Protein 1ZPS (pdb70)

CATH classification: 3.10.20.810 (+1 more: 4.10.80.70)

Solvent-accessible surface area: 11646 Å² total; per-residue (Å²): 34,53,142,67,9,64,19,111,16,86,25,127,74,52,55,0,0,2,0,0,0,2,10,96,153,103,13,62,4,0,7,18,16,10,0,16,103,60,0,0,95,101,0,67,127,80,26,31,0,13,0,43,16,43,107,164,38,143,46,60,53,21,8,97,111,67,35,31,27,0,102,27,108,52,7,16,0,10,33,56,2,19,2,0,0,0,51,0,90,12,80,24,1,4,3,145,41,0,38,57,4,15,2,30,44,13,25,84,41,81,100,38,100,82,40,186,80,25,96,104,68,57,116,105,112,136,4,76,3,13,134,88,5,74,16,154,20,75,25,139,59,49,75,0,0,5,0,0,0,5,5,79,137,89,15,55,5,0,12,19,16,14,0,12,115,51,0,0,74,90,1,22,116,74,27,24,0,16,0,39,15,55,114,113,46,103,35,48,63,28,8,88,104,63,45,32,26,0,103,24,119,42,8,9,0,9,36,52,4,11,1,0,0,0,45,0,63,12,71,25,1,4,3,138,35,0,39,60,4,14,1,27,54,18,25,74,60,114,103,32,103,78,44,185,100,24,90,104,66,54,113,110

Foldseek 3Di:
DLVPAFFCPDAPHAGWAKEFEAALPPRHTADIAIAGSVQVVVCVVPQWHWGADSVVRGIGGQCPPVVFIWGFDDWAADPRRRYIYTHTHTDQARDPCQKNGPPQWDCDPHDTDGDPPIDRRDHD/DQLVCLVVAFQCDDQPHARWFKEWEAAQPPRHTADIAIAGSVQSSVCRVPQKHWGADSVVGGIGTQCNPPVFIWRFDDWAADPRRRYIYTHTHTRQASDPQQWNGPPQWDDDPPDIDGDPPIDRRDHD

Structure (mmCIF, N/CA/C/O backbone):
data_1ZPS
#
_entry.id   1ZPS
#
_cell.length_a   39.783
_cell.length_b   54.358
_cell.length_c   117.362
_cell.angle_alpha   90.00
_cell.angle_beta   90.00
_cell.angle_gamma   90.00
#
_symmetry.space_group_name_H-M   'P 21 21 21'
#
loop_
_entity.id
_entity.type
_entity.pdbx_description
1 polymer 'Phosphoribosyl-AMP cyclohydrolase'
2 non-polymer 'CADMIUM ION'
3 non-polymer 'ACETIC ACID'
4 water water
#
loop_
_atom_site.group_PDB
_atom_site.id
_atom_site.type_symbol
_atom_site.label_atom_id
_atom_site.label_alt_id
_atom_site.label_comp_id
_atom_site.label_asym_id
_atom_site.label_entity_id
_atom_site.label_seq_id
_atom_site.pdbx_PDB_ins_code
_atom_site.Cartn_x
_atom_site.Cartn_y
_atom_site.Cartn_z
_atom_site.occupancy
_atom_site.B_iso_or_equiv
_atom_site.auth_seq_id
_atom_site.auth_comp_id
_atom_site.auth_asym_id
_atom_site.auth_atom_id
_atom_site.pdbx_PDB_model_num
ATOM 1 N N . VAL A 1 8 ? 5.094 -0.484 -5.792 1.00 47.16 8 VAL A N 1
ATOM 2 C CA . VAL A 1 8 ? 4.678 0.547 -4.798 1.00 47.01 8 VAL A CA 1
ATOM 3 C C . VAL A 1 8 ? 5.606 0.539 -3.590 1.00 46.08 8 VAL A C 1
ATOM 4 O O . VAL A 1 8 ? 5.827 1.575 -2.962 1.00 46.81 8 VAL A O 1
ATOM 8 N N . ASN A 1 9 ? 6.142 -0.635 -3.268 1.00 45.28 9 ASN A N 1
ATOM 9 C CA . ASN A 1 9 ? 7.048 -0.787 -2.134 1.00 44.59 9 ASN A CA 1
ATOM 10 C C . ASN A 1 9 ? 8.184 0.228 -2.210 1.00 43.21 9 ASN A C 1
ATOM 11 O O . ASN A 1 9 ? 8.680 0.703 -1.190 1.00 42.27 9 ASN A O 1
ATOM 16 N N . ILE A 1 10 ? 8.581 0.555 -3.435 1.00 41.74 10 ILE A N 1
ATOM 17 C CA . ILE A 1 10 ? 9.653 1.510 -3.685 1.00 40.50 10 ILE A CA 1
ATOM 18 C C . ILE A 1 10 ? 9.289 2.904 -3.179 1.00 39.38 10 ILE A C 1
ATOM 19 O O . ILE A 1 10 ? 10.165 3.715 -2.879 1.00 39.04 10 ILE A O 1
ATOM 24 N N . LEU A 1 11 ? 7.991 3.171 -3.081 1.00 38.60 11 LEU A N 1
ATOM 25 C CA . LEU A 1 11 ? 7.500 4.470 -2.635 1.00 37.58 11 LEU A CA 1
ATOM 26 C C . LEU A 1 11 ? 7.380 4.597 -1.119 1.00 36.34 11 LEU A C 1
ATOM 27 O O . LEU A 1 11 ? 7.173 5.696 -0.601 1.00 35.53 11 LEU A O 1
ATOM 32 N N . LEU A 1 12 ? 7.503 3.479 -0.410 1.00 35.11 12 LEU A N 1
ATOM 33 C CA . LEU A 1 12 ? 7.405 3.494 1.045 1.00 33.91 12 LEU A CA 1
ATOM 34 C C . LEU A 1 12 ? 8.774 3.428 1.706 1.00 33.28 12 LEU A C 1
ATOM 35 O O . LEU A 1 12 ? 9.757 3.024 1.084 1.00 33.58 12 LEU A O 1
ATOM 40 N N . ASN A 1 13 ? 8.827 3.822 2.974 1.00 31.15 13 ASN A N 1
ATOM 41 C CA . ASN A 1 13 ? 10.075 3.832 3.726 1.00 31.94 13 ASN A CA 1
ATOM 42 C C . ASN A 1 13 ? 10.067 2.866 4.908 1.00 31.65 13 ASN A C 1
ATOM 43 O O . ASN A 1 13 ? 9.619 3.209 6.001 1.00 30.56 13 ASN A O 1
ATOM 48 N N . PHE A 1 14 ? 10.566 1.655 4.680 1.00 31.75 14 PHE A N 1
ATOM 49 C CA . PHE A 1 14 ? 10.637 0.643 5.726 1.00 31.90 14 PHE A CA 1
ATOM 50 C C . PHE A 1 14 ? 11.846 0.946 6.604 1.00 34.86 14 PHE A C 1
ATOM 51 O O . PHE A 1 14 ? 12.980 0.958 6.124 1.00 35.85 14 PHE A O 1
ATOM 59 N N . ARG A 1 15 ? 11.608 1.202 7.887 1.00 37.87 15 ARG A N 1
ATOM 60 C CA . ARG A 1 15 ? 12.702 1.515 8.798 1.00 41.70 15 ARG A CA 1
ATOM 61 C C . ARG A 1 15 ? 12.433 1.194 10.264 1.00 44.78 15 ARG A C 1
ATOM 62 O O . ARG A 1 15 ? 13.283 1.440 11.122 1.00 45.96 15 ARG A O 1
ATOM 70 N N . HIS A 1 16 ? 11.255 0.653 10.556 1.00 46.53 16 HIS A N 1
ATOM 71 C CA . HIS A 1 16 ? 10.925 0.278 11.926 1.00 48.12 16 HIS A CA 1
ATOM 72 C C . HIS A 1 16 ? 11.626 -1.050 12.184 1.00 49.24 16 HIS A C 1
ATOM 73 O O . HIS A 1 16 ? 11.003 -2.113 12.176 1.00 50.12 16 HIS A O 1
ATOM 80 N N . ASN A 1 17 ? 12.934 -0.971 12.409 1.00 50.31 17 ASN A N 1
ATOM 81 C CA . ASN A 1 17 ? 13.765 -2.146 12.637 1.00 50.62 17 ASN A CA 1
ATOM 82 C C . ASN A 1 17 ? 13.553 -2.835 13.979 1.00 50.63 17 ASN A C 1
ATOM 83 O O . ASN A 1 17 ? 13.761 -2.244 15.040 1.00 50.54 17 ASN A O 1
ATOM 88 N N . ILE A 1 18 ? 13.141 -4.097 13.913 1.00 50.32 18 ILE A N 1
ATOM 89 C CA . ILE A 1 18 ? 12.907 -4.914 15.098 1.00 50.46 18 ILE A CA 1
ATOM 90 C C . ILE A 1 18 ? 13.311 -6.351 14.779 1.00 50.80 18 ILE A C 1
ATOM 91 O O . ILE A 1 18 ? 12.682 -7.010 13.949 1.00 50.49 18 ILE A O 1
ATOM 96 N N . ASN A 1 19 ? 14.365 -6.826 15.439 1.00 50.74 19 ASN A N 1
ATOM 97 C CA . ASN A 1 19 ? 14.877 -8.179 15.228 1.00 50.25 19 ASN A CA 1
ATOM 98 C C . ASN A 1 19 ? 15.531 -8.296 13.855 1.00 49.91 19 ASN A C 1
ATOM 99 O O . ASN A 1 19 ? 15.626 -9.387 13.292 1.00 49.81 19 ASN A O 1
ATOM 104 N N . GLY A 1 20 ? 15.981 -7.163 13.323 1.00 48.83 20 GLY A N 1
ATOM 105 C CA . GLY A 1 20 ? 16.620 -7.157 12.020 1.00 47.83 20 GLY A CA 1
ATOM 106 C C . GLY A 1 20 ? 15.634 -7.377 10.890 1.00 47.17 20 GLY A C 1
ATOM 107 O O . GLY A 1 20 ? 15.727 -8.365 10.161 1.00 48.42 20 GLY A O 1
ATOM 108 N N . GLU A 1 21 ? 14.689 -6.456 10.738 1.00 45.71 21 GLU A N 1
ATOM 109 C CA . GLU A 1 21 ? 13.684 -6.564 9.687 1.00 43.67 21 GLU A CA 1
ATOM 110 C C . GLU A 1 21 ? 13.028 -5.210 9.417 1.00 41.01 21 GLU A C 1
ATOM 111 O O . GLU A 1 21 ? 12.277 -4.704 10.249 1.00 42.46 21 GLU A O 1
ATOM 117 N N . ASP A 1 22 ? 13.318 -4.631 8.254 1.00 37.17 22 ASP A N 1
ATOM 118 C CA . ASP A 1 22 ? 12.759 -3.337 7.868 1.00 32.94 22 ASP A CA 1
ATOM 119 C C . ASP A 1 22 ? 11.234 -3.414 7.863 1.00 29.21 22 ASP A C 1
ATOM 120 O O . ASP A 1 22 ? 10.651 -4.279 7.210 1.00 27.00 22 ASP A O 1
ATOM 125 N N . LEU A 1 23 ? 10.587 -2.494 8.572 1.00 26.44 23 LEU A N 1
ATOM 126 C CA . LEU A 1 23 ? 9.132 -2.520 8.666 1.00 23.33 23 LEU A CA 1
ATOM 127 C C . LEU A 1 23 ? 8.430 -1.167 8.662 1.00 23.03 23 LEU A C 1
ATOM 128 O O . LEU A 1 23 ? 9.044 -0.115 8.863 1.00 22.11 23 LEU A O 1
ATOM 133 N N . ILE A 1 24 ? 7.123 -1.223 8.428 1.00 18.81 24 ILE A N 1
ATOM 134 C CA . ILE A 1 24 ? 6.264 -0.046 8.460 1.00 18.37 24 ILE A CA 1
ATOM 135 C C . ILE A 1 24 ? 5.128 -0.423 9.402 1.00 17.96 24 ILE A C 1
ATOM 136 O O . ILE A 1 24 ? 4.852 -1.609 9.607 1.00 17.45 24 ILE A O 1
ATOM 141 N N . ILE A 1 25 ? 4.480 0.577 9.988 1.00 17.63 25 ILE A N 1
ATOM 142 C CA . ILE A 1 25 ? 3.370 0.319 10.894 1.00 16.34 25 ILE A CA 1
ATOM 143 C C . ILE A 1 25 ? 2.065 0.383 10.112 1.00 15.48 25 ILE A C 1
ATOM 144 O O . ILE A 1 25 ? 1.840 1.311 9.335 1.00 18.16 25 ILE A O 1
ATOM 149 N N . ALA A 1 26 ? 1.216 -0.619 10.306 1.00 16.54 26 ALA A N 1
ATOM 150 C CA . ALA A 1 26 ? -0.064 -0.675 9.619 1.00 16.41 26 ALA A CA 1
ATOM 151 C C . ALA A 1 26 ? -1.224 -0.580 10.602 1.00 17.83 26 ALA A C 1
ATOM 152 O O . ALA A 1 26 ? -1.264 -1.293 11.607 1.00 19.10 26 ALA A O 1
ATOM 154 N N . VAL A 1 27 ? -2.159 0.319 10.313 1.00 16.53 27 VAL A N 1
ATOM 155 C CA . VAL A 1 27 ? -3.330 0.505 11.154 1.00 16.47 27 VAL A CA 1
ATOM 156 C C . VAL A 1 27 ? -4.540 0.014 10.369 1.00 17.20 27 VAL A C 1
ATOM 157 O O . VAL A 1 27 ? -4.883 0.580 9.328 1.00 17.33 27 VAL A O 1
ATOM 161 N N . ALA A 1 28 ? -5.166 -1.052 10.854 1.00 15.55 28 ALA A N 1
ATOM 162 C CA . ALA A 1 28 ? -6.348 -1.596 10.197 1.00 15.71 28 ALA A CA 1
ATOM 163 C C . ALA A 1 28 ? -7.560 -0.850 10.730 1.00 16.17 28 ALA A C 1
ATOM 164 O O . ALA A 1 28 ? -7.848 -0.887 11.927 1.00 15.17 28 ALA A O 1
ATOM 166 N N . GLN A 1 29 ? -8.267 -0.168 9.835 1.00 16.05 29 GLN A N 1
ATOM 167 C CA . GLN A 1 29 ? -9.441 0.606 10.216 1.00 18.25 29 GLN A CA 1
ATOM 168 C C . GLN A 1 29 ? -10.667 0.173 9.419 1.00 18.94 29 GLN A C 1
ATOM 169 O O . GLN A 1 29 ? -10.595 0.004 8.201 1.00 19.64 29 GLN A O 1
ATOM 175 N N . ASP A 1 30 ? -11.785 -0.011 10.117 1.00 19.33 30 ASP A N 1
ATOM 176 C CA . ASP A 1 30 ? -13.040 -0.415 9.485 1.00 21.77 30 ASP A CA 1
ATOM 177 C C . ASP A 1 30 ? -13.423 0.623 8.429 1.00 21.64 30 ASP A C 1
ATOM 178 O O . ASP A 1 30 ? -13.633 1.793 8.745 1.00 21.91 30 ASP A O 1
ATOM 183 N N . HIS A 1 31 ? -13.513 0.186 7.177 1.00 23.20 31 HIS A N 1
ATOM 184 C CA . HIS A 1 31 ? -13.848 1.075 6.069 1.00 25.07 31 HIS A CA 1
ATOM 185 C C . HIS A 1 31 ? -15.198 1.776 6.205 1.00 25.45 31 HIS A C 1
ATOM 186 O O . HIS A 1 31 ? -15.413 2.831 5.610 1.00 24.67 31 HIS A O 1
ATOM 193 N N . GLU A 1 32 ? -16.100 1.209 6.998 1.00 26.35 32 GLU A N 1
ATOM 194 C CA . GLU A 1 32 ? -17.424 1.799 7.156 1.00 28.98 32 GLU A CA 1
ATOM 195 C C . GLU A 1 32 ? -17.634 2.616 8.430 1.00 28.25 32 GLU A C 1
ATOM 196 O O . GLU A 1 32 ? -18.153 3.731 8.375 1.00 27.88 32 GLU A O 1
ATOM 202 N N . THR A 1 33 ? -17.227 2.069 9.571 1.00 26.27 33 THR A N 1
ATOM 203 C CA . THR A 1 33 ? -17.410 2.750 10.848 1.00 25.24 33 THR A CA 1
ATOM 204 C C . THR A 1 33 ? -16.230 3.618 11.272 1.00 24.84 33 THR A C 1
ATOM 205 O O . THR A 1 33 ? -16.377 4.494 12.122 1.00 25.08 33 THR A O 1
ATOM 209 N N . GLY A 1 34 ? -15.062 3.370 10.688 1.00 22.32 34 GLY A N 1
ATOM 210 C CA . GLY A 1 34 ? -13.886 4.148 11.034 1.00 22.15 34 GLY A CA 1
ATOM 211 C C . GLY A 1 34 ? -13.188 3.677 12.299 1.00 21.69 34 GLY A C 1
ATOM 212 O O . GLY A 1 34 ? -12.176 4.250 12.709 1.00 20.83 34 GLY A O 1
ATOM 213 N N . GLU A 1 35 ? -13.718 2.637 12.930 1.00 20.95 35 GLU A N 1
ATOM 214 C CA . GLU A 1 35 ? -13.098 2.132 14.147 1.00 19.96 35 GLU A CA 1
ATOM 215 C C . GLU A 1 35 ? -11.753 1.474 13.859 1.00 18.52 35 GLU A C 1
ATOM 216 O O . GLU A 1 35 ? -11.609 0.710 12.903 1.00 18.64 35 GLU A O 1
ATOM 222 N N . VAL A 1 36 ? -10.759 1.793 14.680 1.00 16.63 36 VAL A N 1
ATOM 223 C CA . VAL A 1 36 ? -9.440 1.198 14.530 1.00 13.50 36 VAL A CA 1
ATOM 224 C C . VAL A 1 36 ? -9.565 -0.217 15.088 1.00 13.78 36 VAL A C 1
ATOM 225 O O . VAL A 1 36 ? -9.917 -0.407 16.252 1.00 14.57 36 VAL A O 1
ATOM 229 N N . LEU A 1 37 ? -9.289 -1.206 14.246 1.00 13.60 37 LEU A N 1
ATOM 230 C CA . LEU A 1 37 ? -9.413 -2.606 14.635 1.00 15.20 37 LEU A CA 1
ATOM 231 C C . LEU A 1 37 ? -8.167 -3.217 15.256 1.00 16.56 37 LEU A C 1
ATOM 232 O O . LEU A 1 37 ? -8.269 -4.065 16.139 1.00 17.46 37 LEU A O 1
ATOM 237 N N . MET A 1 38 ? -6.998 -2.791 14.790 1.00 16.25 38 MET A N 1
ATOM 238 C CA . MET A 1 38 ? -5.733 -3.315 15.296 1.00 16.46 38 MET A CA 1
ATOM 239 C C . MET A 1 38 ? -4.562 -2.591 14.650 1.00 15.87 38 MET A C 1
ATOM 240 O O . MET A 1 38 ? -4.727 -1.865 13.670 1.00 17.03 38 MET A O 1
ATOM 245 N N . VAL A 1 39 ? -3.378 -2.797 15.216 1.00 14.88 39 VAL A N 1
ATOM 246 C CA . VAL A 1 39 ? -2.156 -2.225 14.673 1.00 16.09 39 VAL A CA 1
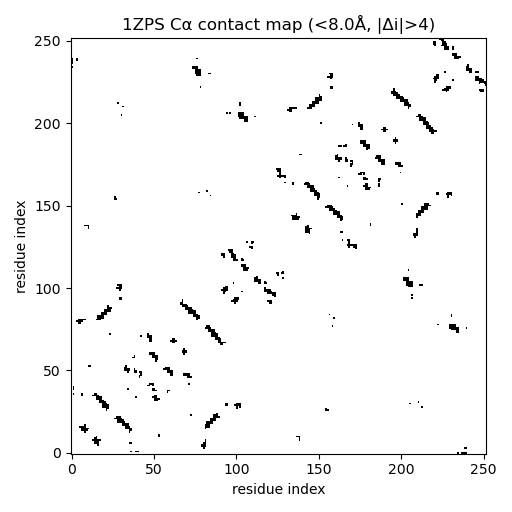ATOM 247 C C . VAL A 1 39 ? -1.143 -3.361 14.615 1.00 16.24 39 VAL A C 1
ATOM 248 O O . VAL A 1 39 ? -1.114 -4.222 15.494 1.00 14.97 39 VAL A O 1
ATOM 252 N N . ALA A 1 40 ? -0.334 -3.378 13.564 1.00 15.99 40 ALA A N 1
ATOM 253 C CA . ALA A 1 40 ? 0.677 -4.414 13.394 1.00 17.48 40 ALA A CA 1
ATOM 254 C C . ALA A 1 40 ? 1.703 -3.946 12.377 1.00 17.52 40 ALA A C 1
ATOM 255 O O . ALA A 1 40 ? 1.466 -2.991 11.640 1.00 19.05 40 ALA A O 1
ATOM 257 N N . TYR A 1 41 ? 2.846 -4.621 12.343 1.00 18.83 41 TYR A N 1
ATOM 258 C CA . TYR A 1 41 ? 3.910 -4.271 11.409 1.00 19.32 41 TYR A CA 1
ATOM 259 C C . TYR A 1 41 ? 3.774 -5.018 10.089 1.00 18.82 41 TYR A C 1
ATOM 260 O O . TYR A 1 41 ? 3.098 -6.039 10.003 1.00 18.72 41 TYR A O 1
ATOM 269 N N . MET A 1 42 ? 4.437 -4.492 9.065 1.00 20.32 42 MET A N 1
ATOM 270 C CA . MET A 1 42 ? 4.454 -5.109 7.745 1.00 20.91 42 MET A CA 1
ATOM 271 C C . MET A 1 42 ? 5.867 -4.981 7.206 1.00 22.28 42 MET A C 1
ATOM 272 O O . MET A 1 42 ? 6.489 -3.924 7.329 1.00 21.01 42 MET A O 1
ATOM 277 N N . ASN A 1 43 ? 6.385 -6.055 6.625 1.00 22.28 43 ASN A N 1
ATOM 278 C CA . ASN A 1 43 ? 7.707 -5.997 6.028 1.00 24.27 43 ASN A CA 1
ATOM 279 C C . ASN A 1 43 ? 7.397 -5.838 4.544 1.00 23.96 43 ASN A C 1
ATOM 280 O O . ASN A 1 43 ? 6.227 -5.817 4.162 1.00 22.66 43 ASN A O 1
ATOM 285 N N . ARG A 1 44 ? 8.420 -5.714 3.707 1.00 25.85 44 ARG A N 1
ATOM 286 C CA . ARG A 1 44 ? 8.190 -5.541 2.276 1.00 26.94 44 ARG A CA 1
ATOM 287 C C . ARG A 1 44 ? 7.252 -6.590 1.683 1.00 26.95 44 ARG A C 1
ATOM 288 O O . ARG A 1 44 ? 6.328 -6.257 0.938 1.00 25.20 44 ARG A O 1
ATOM 296 N N . GLU A 1 45 ? 7.488 -7.853 2.021 1.00 27.38 45 GLU A N 1
ATOM 297 C CA . GLU A 1 45 ? 6.671 -8.950 1.512 1.00 28.03 45 GLU A CA 1
ATOM 298 C C . GLU A 1 45 ? 5.220 -8.857 1.977 1.00 27.24 45 GLU A C 1
ATOM 299 O O . GLU A 1 45 ? 4.293 -9.033 1.186 1.00 25.75 45 GLU A O 1
ATOM 305 N N . ALA A 1 46 ? 5.031 -8.578 3.264 1.00 26.13 46 ALA A N 1
ATOM 306 C CA . ALA A 1 46 ? 3.694 -8.465 3.841 1.00 25.37 46 ALA A CA 1
ATOM 307 C C . ALA A 1 46 ? 2.829 -7.464 3.081 1.00 24.63 46 ALA A C 1
ATOM 308 O O . ALA A 1 46 ? 1.662 -7.731 2.790 1.00 25.03 46 ALA A O 1
ATOM 310 N N . LEU A 1 47 ? 3.398 -6.306 2.769 1.00 25.84 47 LEU A N 1
ATOM 311 C CA . LEU A 1 47 ? 2.668 -5.279 2.038 1.00 26.62 47 LEU A CA 1
ATOM 312 C C . LEU A 1 47 ? 2.490 -5.718 0.591 1.00 27.65 47 LEU A C 1
ATOM 313 O O . LEU A 1 47 ? 1.417 -5.564 0.008 1.00 26.95 47 LEU A O 1
ATOM 318 N N . ARG A 1 48 ? 3.556 -6.264 0.019 1.00 28.96 48 ARG A N 1
ATOM 319 C CA . ARG A 1 48 ? 3.531 -6.726 -1.359 1.00 30.03 48 ARG A CA 1
ATOM 320 C C . ARG A 1 48 ? 2.370 -7.700 -1.540 1.00 29.33 48 ARG A C 1
ATOM 321 O O . ARG A 1 48 ? 1.570 -7.561 -2.465 1.00 29.78 48 ARG A O 1
ATOM 329 N N . ARG A 1 49 ? 2.266 -8.671 -0.638 1.00 28.28 49 ARG A N 1
ATOM 330 C CA . ARG A 1 49 ? 1.201 -9.663 -0.711 1.00 28.52 49 ARG A CA 1
ATOM 331 C C . ARG A 1 49 ? -0.174 -9.071 -0.426 1.00 28.54 49 ARG A C 1
ATOM 332 O O . ARG A 1 49 ? -1.179 -9.532 -0.966 1.00 28.33 49 ARG A O 1
ATOM 340 N N . THR A 1 50 ? -0.221 -8.054 0.427 1.00 27.43 50 THR A N 1
ATOM 341 C CA . THR A 1 50 ? -1.490 -7.416 0.761 1.00 26.92 50 THR A CA 1
ATOM 342 C C . THR A 1 50 ? -2.096 -6.762 -0.475 1.00 26.95 50 THR A C 1
ATOM 343 O O . THR A 1 50 ? -3.292 -6.897 -0.739 1.00 27.26 50 THR A O 1
ATOM 347 N N . LEU A 1 51 ? -1.261 -6.055 -1.229 1.00 27.85 51 LEU A N 1
ATOM 348 C CA . LEU A 1 51 ? -1.710 -5.371 -2.436 1.00 29.09 51 LEU A CA 1
ATOM 349 C C . LEU A 1 51 ? -2.058 -6.351 -3.557 1.00 30.28 51 LEU A C 1
ATOM 350 O O . LEU A 1 51 ? -2.949 -6.088 -4.367 1.00 29.66 51 LEU A O 1
ATOM 355 N N . GLU A 1 52 ? -1.355 -7.478 -3.596 1.00 30.44 52 GLU A N 1
ATOM 356 C CA . GLU A 1 52 ? -1.577 -8.497 -4.620 1.00 31.28 52 GLU A CA 1
ATOM 357 C C . GLU A 1 52 ? -2.857 -9.299 -4.401 1.00 31.20 52 GLU A C 1
ATOM 358 O O . GLU A 1 52 ? -3.607 -9.555 -5.344 1.00 32.59 52 GLU A O 1
ATOM 364 N N . THR A 1 53 ? -3.103 -9.695 -3.156 1.00 30.66 53 THR A N 1
ATOM 365 C CA . THR A 1 53 ? -4.275 -10.495 -2.818 1.00 30.55 53 THR A CA 1
ATOM 366 C C . THR A 1 53 ? -5.496 -9.690 -2.393 1.00 30.12 53 THR A C 1
ATOM 367 O O . THR A 1 53 ? -6.629 -10.151 -2.533 1.00 31.22 53 THR A O 1
ATOM 371 N N . GLY A 1 54 ? -5.270 -8.491 -1.869 1.00 28.39 54 GLY A N 1
ATOM 372 C CA . GLY A 1 54 ? -6.383 -7.677 -1.423 1.00 27.16 54 GLY A CA 1
ATOM 373 C C . GLY A 1 54 ? -6.794 -8.075 -0.018 1.00 25.67 54 GLY A C 1
ATOM 374 O O . GLY A 1 54 ? -7.843 -7.661 0.475 1.00 27.03 54 GLY A O 1
ATOM 375 N N . THR A 1 55 ? -5.968 -8.900 0.620 1.00 25.43 55 THR A N 1
ATOM 376 C CA . THR A 1 55 ? -6.223 -9.348 1.985 1.00 24.86 55 THR A CA 1
ATOM 377 C C . THR A 1 55 ? -5.033 -8.935 2.841 1.00 24.09 55 THR A C 1
ATOM 378 O O . THR A 1 55 ? -3.883 -9.065 2.424 1.00 23.64 55 THR A O 1
ATOM 382 N N . ALA A 1 56 ? -5.318 -8.444 4.042 1.00 22.82 56 ALA A N 1
ATOM 383 C CA . ALA A 1 56 ? -4.277 -7.983 4.950 1.00 23.60 56 ALA A CA 1
ATOM 384 C C . ALA A 1 56 ? -3.258 -9.033 5.378 1.00 22.39 56 ALA A C 1
ATOM 385 O O . ALA A 1 56 ? -3.606 -10.049 5.981 1.00 22.38 56 ALA A O 1
ATOM 387 N N . HIS A 1 57 ? -1.996 -8.766 5.056 1.00 23.84 57 HIS A N 1
ATOM 388 C CA . HIS A 1 57 ? -0.884 -9.630 5.431 1.00 23.07 57 HIS A CA 1
ATOM 389 C C . HIS A 1 57 ? 0.008 -8.798 6.343 1.00 22.49 57 HIS A C 1
ATOM 390 O O . HIS A 1 57 ? 0.285 -7.633 6.052 1.00 22.55 57 HIS A O 1
ATOM 397 N N . TYR A 1 58 ? 0.452 -9.387 7.446 1.00 21.96 58 TYR A N 1
ATOM 398 C CA . TYR A 1 58 ? 1.311 -8.676 8.381 1.00 21.25 58 TYR A CA 1
ATOM 399 C C . TYR A 1 58 ? 2.574 -9.469 8.647 1.00 23.66 58 TYR A C 1
ATOM 400 O O . TYR A 1 58 ? 2.727 -10.597 8.176 1.00 23.74 58 TYR A O 1
ATOM 409 N N . TRP A 1 59 ? 3.484 -8.863 9.398 1.00 23.63 59 TRP A N 1
ATOM 410 C CA . TRP A 1 59 ? 4.728 -9.512 9.763 1.00 26.60 59 TRP A CA 1
ATOM 411 C C . TRP A 1 59 ? 4.788 -9.613 11.277 1.00 27.19 59 TRP A C 1
ATOM 412 O O . TRP A 1 59 ? 4.775 -8.601 11.978 1.00 27.53 59 TRP A O 1
ATOM 423 N N . SER A 1 60 ? 4.838 -10.839 11.782 1.00 29.00 60 SER A N 1
ATOM 424 C CA . SER A 1 60 ? 4.905 -11.056 13.218 1.00 30.79 60 SER A CA 1
ATOM 425 C C . SER A 1 60 ? 6.343 -10.908 13.693 1.00 33.12 60 SER A C 1
ATOM 426 O O . SER A 1 60 ? 7.213 -11.689 13.310 1.00 33.14 60 SER A O 1
ATOM 429 N N . THR A 1 61 ? 6.594 -9.902 14.525 1.00 34.30 61 THR A N 1
ATOM 430 C CA . THR A 1 61 ? 7.936 -9.676 15.045 1.00 36.54 61 THR A CA 1
ATOM 431 C C . THR A 1 61 ? 8.320 -10.808 15.993 1.00 38.29 61 THR A C 1
ATOM 432 O O . THR A 1 61 ? 9.492 -11.168 16.104 1.00 39.68 61 THR A O 1
ATOM 436 N N . SER A 1 62 ? 7.322 -11.367 16.670 1.00 39.09 62 SER A N 1
ATOM 437 C CA . SER A 1 62 ? 7.549 -12.456 17.614 1.00 41.25 62 SER A CA 1
ATOM 438 C C . SER A 1 62 ? 7.754 -13.792 16.905 1.00 41.76 62 SER A C 1
ATOM 439 O O . SER A 1 62 ? 8.667 -14.546 17.239 1.00 42.72 62 SER A O 1
ATOM 442 N N . ARG A 1 63 ? 6.898 -14.083 15.929 1.00 42.35 63 ARG A N 1
ATOM 443 C CA . ARG A 1 63 ? 6.993 -15.328 15.174 1.00 42.36 63 ARG A CA 1
ATOM 444 C C . ARG A 1 63 ? 8.117 -15.247 14.149 1.00 42.06 63 ARG A C 1
ATOM 445 O O . ARG A 1 63 ? 8.667 -16.267 13.732 1.00 42.00 63 ARG A O 1
ATOM 453 N N . GLY A 1 64 ? 8.452 -14.025 13.746 1.00 40.67 64 GLY A N 1
ATOM 454 C CA . GLY A 1 64 ? 9.501 -13.834 12.764 1.00 39.76 64 GLY A CA 1
ATOM 455 C C . GLY A 1 64 ? 9.101 -14.415 11.422 1.00 38.92 64 GLY A C 1
ATOM 456 O O . GLY A 1 64 ? 9.934 -14.959 10.700 1.00 39.94 64 GLY A O 1
ATOM 457 N N . LYS A 1 65 ? 7.819 -14.302 11.087 1.00 38.42 65 LYS A N 1
ATOM 458 C CA . LYS A 1 65 ? 7.308 -14.824 9.824 1.00 37.72 65 LYS A CA 1
ATOM 459 C C . LYS A 1 65 ? 6.094 -14.043 9.333 1.00 36.51 65 LYS A C 1
ATOM 460 O O . LYS A 1 65 ? 5.451 -13.322 10.097 1.00 35.17 65 LYS A O 1
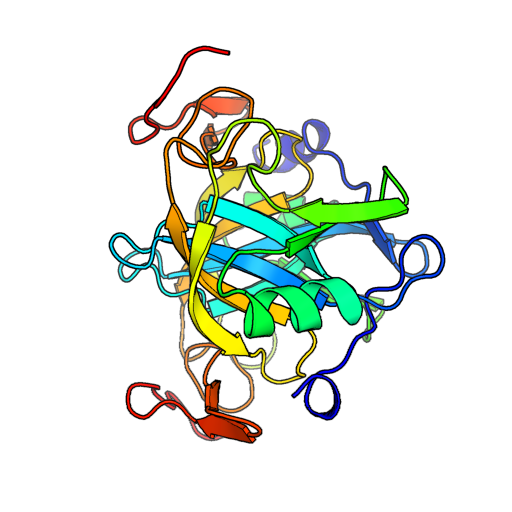ATOM 466 N N . LEU A 1 66 ? 5.791 -14.198 8.048 1.00 34.93 66 LEU A N 1
ATOM 467 C CA . LEU A 1 66 ? 4.652 -13.530 7.434 1.00 33.95 66 LEU A CA 1
ATOM 468 C C . LEU A 1 66 ? 3.378 -14.038 8.099 1.00 33.27 66 LEU A C 1
ATOM 469 O O . LEU A 1 66 ? 3.341 -15.160 8.609 1.00 33.04 66 LEU A O 1
ATOM 474 N N . TRP A 1 67 ? 2.328 -13.224 8.079 1.00 31.49 67 TRP A N 1
ATOM 475 C CA . TRP A 1 67 ? 1.079 -13.609 8.722 1.00 30.31 67 TRP A CA 1
ATOM 476 C C . TRP A 1 67 ? -0.175 -13.069 8.037 1.00 29.36 67 TRP A C 1
ATOM 477 O O . TRP A 1 67 ? -0.389 -11.859 7.969 1.00 28.15 67 TRP A O 1
ATOM 488 N N . LEU A 1 68 ? -0.996 -13.980 7.525 1.00 28.96 68 LEU A N 1
ATOM 489 C CA . LEU A 1 68 ? -2.245 -13.611 6.866 1.00 30.71 68 LEU A CA 1
ATOM 490 C C . LEU A 1 68 ? -3.341 -13.543 7.924 1.00 30.96 68 LEU A C 1
ATOM 491 O O . LEU A 1 68 ? -3.756 -14.568 8.461 1.00 30.80 68 LEU A O 1
ATOM 496 N N . LYS A 1 69 ? -3.805 -12.335 8.226 1.00 30.66 69 LYS A N 1
ATOM 497 C CA . LYS A 1 69 ? -4.842 -12.161 9.233 1.00 30.70 69 LYS A CA 1
ATOM 498 C C . LYS A 1 69 ? -6.060 -13.024 8.923 1.00 31.13 69 LYS A C 1
ATOM 499 O O . LYS A 1 69 ? -6.700 -12.857 7.885 1.00 31.14 69 LYS A O 1
ATOM 505 N N . GLY A 1 70 ? -6.373 -13.947 9.827 1.00 31.72 70 GLY A N 1
ATOM 506 C CA . GLY A 1 70 ? -7.517 -14.821 9.633 1.00 34.00 70 GLY A CA 1
ATOM 507 C C . GLY A 1 70 ? -7.192 -16.092 8.870 1.00 34.80 70 GLY A C 1
ATOM 508 O O . GLY A 1 70 ? -8.089 -16.851 8.505 1.00 35.49 70 GLY A O 1
ATOM 509 N N . GLU A 1 71 ? -5.909 -16.331 8.628 1.00 35.43 71 GLU A N 1
ATOM 510 C CA . GLU A 1 71 ? -5.482 -17.521 7.901 1.00 37.98 71 GLU A CA 1
ATOM 511 C C . GLU A 1 71 ? -5.935 -18.789 8.619 1.00 38.25 71 GLU A C 1
ATOM 512 O O . GLU A 1 71 ? -6.024 -19.857 8.013 1.00 38.52 71 GLU A O 1
ATOM 518 N N . SER A 1 72 ? -6.224 -18.665 9.911 1.00 37.55 72 SER A N 1
ATOM 519 C CA . SER A 1 72 ? -6.647 -19.811 10.707 1.00 38.11 72 SER A CA 1
ATOM 520 C C . SER A 1 72 ? -8.087 -19.711 11.206 1.00 37.34 72 SER A C 1
ATOM 521 O O . SER A 1 72 ? -8.796 -20.714 11.272 1.00 37.67 72 SER A O 1
ATOM 524 N N . SER A 1 73 ? -8.517 -18.503 11.557 1.00 36.17 73 SER A N 1
ATOM 525 C CA . SER A 1 73 ? -9.871 -18.297 12.060 1.00 34.71 73 SER A CA 1
ATOM 526 C C . SER A 1 73 ? -10.864 -17.969 10.951 1.00 34.16 73 SER A C 1
ATOM 527 O O . SER A 1 73 ? -12.076 -18.058 11.150 1.00 35.34 73 SER A O 1
ATOM 530 N N . GLY A 1 74 ? -10.350 -17.588 9.788 1.00 34.19 74 GLY A N 1
ATOM 531 C CA . GLY A 1 74 ? -11.221 -17.241 8.678 1.00 33.46 74 GLY A CA 1
ATOM 532 C C . GLY A 1 74 ? -11.668 -15.794 8.775 1.00 33.15 74 GLY A C 1
ATOM 533 O O . GLY A 1 74 ? -12.466 -15.317 7.969 1.00 32.81 74 GLY A O 1
ATOM 534 N N . HIS A 1 75 ? -11.149 -15.091 9.776 1.00 31.81 75 HIS A N 1
ATOM 535 C CA . HIS A 1 75 ? -11.488 -13.690 9.987 1.00 29.69 75 HIS A CA 1
ATOM 536 C C . HIS A 1 75 ? -10.520 -12.807 9.209 1.00 29.25 75 HIS A C 1
ATOM 537 O O . HIS A 1 75 ? -9.750 -12.042 9.791 1.00 28.23 75 HIS A O 1
ATOM 544 N N . VAL A 1 76 ? -10.568 -12.924 7.886 1.00 27.85 76 VAL A N 1
ATOM 545 C CA . VAL A 1 76 ? -9.699 -12.151 7.008 1.00 27.05 76 VAL A CA 1
ATOM 546 C C . VAL A 1 76 ? -10.148 -10.697 6.906 1.00 25.10 76 VAL A C 1
ATOM 547 O O . VAL A 1 76 ? -11.294 -10.365 7.212 1.00 24.19 76 VAL A O 1
ATOM 551 N N . GLN A 1 77 ? -9.232 -9.833 6.480 1.00 23.94 77 GLN A N 1
ATOM 552 C CA . GLN A 1 77 ? -9.533 -8.416 6.320 1.00 23.21 77 GLN A CA 1
ATOM 553 C C . GLN A 1 77 ? -9.316 -8.038 4.865 1.00 22.60 77 GLN A C 1
ATOM 554 O O . GLN A 1 77 ? -8.182 -7.993 4.387 1.00 23.70 77 GLN A O 1
ATOM 560 N N . ARG A 1 78 ? -10.407 -7.773 4.160 1.00 23.46 78 ARG A N 1
ATOM 561 C CA . ARG A 1 78 ? -10.326 -7.396 2.759 1.00 24.65 78 ARG A CA 1
ATOM 562 C C . ARG A 1 78 ? -10.001 -5.910 2.677 1.00 24.99 78 ARG A C 1
ATOM 563 O O . ARG A 1 78 ? -10.746 -5.074 3.186 1.00 25.47 78 ARG A O 1
ATOM 571 N N . VAL A 1 79 ? -8.878 -5.597 2.040 1.00 25.56 79 VAL A N 1
ATOM 572 C CA . VAL A 1 79 ? -8.415 -4.221 1.905 1.00 26.21 79 VAL A CA 1
ATOM 573 C C . VAL A 1 79 ? -9.153 -3.456 0.810 1.00 27.05 79 VAL A C 1
ATOM 574 O O . VAL A 1 79 ? -9.235 -3.908 -0.329 1.00 27.73 79 VAL A O 1
ATOM 578 N N . LYS A 1 80 ? -9.685 -2.291 1.168 1.00 26.93 80 LYS A N 1
ATOM 579 C CA . LYS A 1 80 ? -10.420 -1.455 0.224 1.00 27.18 80 LYS A CA 1
ATOM 580 C C . LYS A 1 80 ? -9.595 -0.250 -0.211 1.00 28.10 80 LYS A C 1
ATOM 581 O O . LYS A 1 80 ? -9.736 0.243 -1.331 1.00 28.60 80 LYS A O 1
ATOM 587 N N . ASP A 1 81 ? -8.732 0.227 0.679 1.00 26.63 81 ASP A N 1
ATOM 588 C CA . ASP A 1 81 ? -7.900 1.377 0.363 1.00 26.58 81 ASP A CA 1
ATOM 589 C C . ASP A 1 81 ? -6.698 1.413 1.296 1.00 25.65 81 ASP A C 1
ATOM 590 O O . ASP A 1 81 ? -6.754 0.893 2.411 1.00 24.80 81 ASP A O 1
ATOM 595 N N . VAL A 1 82 ? -5.607 2.009 0.827 1.00 24.83 82 VAL A N 1
ATOM 596 C CA . VAL A 1 82 ? -4.392 2.116 1.624 1.00 24.49 82 VAL A CA 1
ATOM 597 C C . VAL A 1 82 ? -3.916 3.564 1.657 1.00 24.11 82 VAL A C 1
ATOM 598 O O . VAL A 1 82 ? -3.600 4.145 0.619 1.00 23.40 82 VAL A O 1
ATOM 602 N N . LEU A 1 83 ? -3.873 4.144 2.853 1.00 22.47 83 LEU A N 1
ATOM 603 C CA . LEU A 1 83 ? -3.420 5.523 3.019 1.00 22.14 83 LEU A CA 1
ATOM 604 C C . LEU A 1 83 ? -1.968 5.488 3.487 1.00 21.05 83 LEU A C 1
ATOM 605 O O . LEU A 1 83 ? -1.582 4.591 4.234 1.00 21.23 83 LEU A O 1
ATOM 610 N N . VAL A 1 84 ? -1.165 6.457 3.052 1.00 18.92 84 VAL A N 1
ATOM 611 C CA . VAL A 1 84 ? 0.251 6.489 3.414 1.00 19.46 84 VAL A CA 1
ATOM 612 C C . VAL A 1 84 ? 0.676 7.721 4.212 1.00 18.54 84 VAL A C 1
ATOM 613 O O . VAL A 1 84 ? 0.240 8.837 3.931 1.00 19.10 84 VAL A O 1
ATOM 617 N N . ASP A 1 85 ? 1.540 7.493 5.201 1.00 20.10 85 ASP A N 1
ATOM 618 C CA . ASP A 1 85 ? 2.070 8.537 6.081 1.00 20.72 85 ASP A CA 1
ATOM 619 C C . ASP A 1 85 ? 2.926 9.514 5.274 1.00 20.19 85 ASP A C 1
ATOM 620 O O . ASP A 1 85 ? 3.437 9.166 4.208 1.00 19.91 85 ASP A O 1
ATOM 625 N N . CYS A 1 86 ? 3.091 10.729 5.790 1.00 20.40 86 CYS A N 1
ATOM 626 C CA . CYS A 1 86 ? 3.874 11.755 5.102 1.00 20.74 86 CYS A CA 1
ATOM 627 C C . CYS A 1 86 ? 5.316 11.339 4.826 1.00 20.71 86 CYS A C 1
ATOM 628 O O . CYS A 1 86 ? 5.913 11.771 3.835 1.00 21.71 86 CYS A O 1
ATOM 631 N N . ASP A 1 87 ? 5.875 10.504 5.696 1.00 19.20 87 ASP A N 1
ATOM 632 C CA . ASP A 1 87 ? 7.250 10.050 5.527 1.00 20.33 87 ASP A CA 1
ATOM 633 C C . ASP A 1 87 ? 7.311 8.602 5.043 1.00 19.77 87 ASP A C 1
ATOM 634 O O . ASP A 1 87 ? 8.371 7.972 5.039 1.00 19.47 87 ASP A O 1
ATOM 639 N N . GLY A 1 88 ? 6.153 8.090 4.638 1.00 20.90 88 GLY A N 1
ATOM 640 C CA . GLY A 1 88 ? 6.049 6.742 4.103 1.00 21.13 88 GLY A CA 1
ATOM 641 C C . GLY A 1 88 ? 6.375 5.534 4.960 1.00 20.95 88 GLY A C 1
ATOM 642 O O . GLY A 1 88 ? 6.572 4.447 4.417 1.00 22.05 88 GLY A O 1
ATOM 643 N N . ASP A 1 89 ? 6.427 5.686 6.279 1.00 19.19 89 ASP A N 1
ATOM 644 C CA . ASP A 1 89 ? 6.742 4.537 7.117 1.00 18.69 89 ASP A CA 1
ATOM 645 C C . ASP A 1 89 ? 5.554 4.014 7.916 1.00 18.28 89 ASP A C 1
ATOM 646 O O . ASP A 1 89 ? 5.717 3.233 8.853 1.00 18.79 89 ASP A O 1
ATOM 651 N N . ALA A 1 90 ? 4.357 4.450 7.543 1.00 18.52 90 ALA A N 1
ATOM 652 C CA . ALA A 1 90 ? 3.142 4.000 8.203 1.00 16.91 90 ALA A CA 1
ATOM 653 C C . ALA A 1 90 ? 1.994 4.039 7.202 1.00 17.51 90 ALA A C 1
ATOM 654 O O . ALA A 1 90 ? 1.954 4.896 6.322 1.00 18.87 90 ALA A O 1
ATOM 656 N N . VAL A 1 91 ? 1.068 3.099 7.327 1.00 16.80 91 VAL A N 1
ATOM 657 C CA . VAL A 1 91 ? -0.071 3.060 6.427 1.00 16.49 91 VAL A CA 1
ATOM 658 C C . VAL A 1 91 ? -1.358 2.774 7.179 1.00 17.30 91 VAL A C 1
ATOM 659 O O . VAL A 1 91 ? -1.345 2.190 8.263 1.00 15.43 91 VAL A O 1
ATOM 663 N N . VAL A 1 92 ? -2.468 3.207 6.599 1.00 17.01 92 VAL A N 1
ATOM 664 C CA . VAL A 1 92 ? -3.773 2.953 7.174 1.00 17.95 92 VAL A CA 1
ATOM 665 C C . VAL A 1 92 ? -4.497 2.052 6.190 1.00 19.56 92 VAL A C 1
ATOM 666 O O . VAL A 1 92 ? -4.653 2.401 5.019 1.00 17.62 92 VAL A O 1
ATOM 670 N N . LEU A 1 93 ? -4.911 0.881 6.658 1.00 19.56 93 LEU A N 1
ATOM 671 C CA . LEU A 1 93 ? -5.627 -0.052 5.802 1.00 20.51 93 LEU A CA 1
ATOM 672 C C . LEU A 1 93 ? -7.121 0.061 6.063 1.00 20.66 93 LEU A C 1
ATOM 673 O O . LEU A 1 93 ? -7.591 -0.234 7.162 1.00 18.92 93 LEU A O 1
ATOM 678 N N . LYS A 1 94 ? -7.856 0.517 5.053 1.00 21.21 94 LYS A N 1
ATOM 679 C CA . LYS A 1 94 ? -9.307 0.633 5.141 1.00 22.55 94 LYS A CA 1
ATOM 680 C C . LYS A 1 94 ? -9.769 -0.778 4.812 1.00 22.91 94 LYS A C 1
ATOM 681 O O . LYS A 1 94 ? -9.569 -1.246 3.691 1.00 23.42 94 LYS A O 1
ATOM 687 N N . VAL A 1 95 ? -10.386 -1.459 5.771 1.00 20.53 95 VAL A N 1
ATOM 688 C CA . VAL A 1 95 ? -10.789 -2.838 5.527 1.00 21.56 95 VAL A CA 1
ATOM 689 C C . VAL A 1 95 ? -12.208 -3.240 5.890 1.00 21.66 95 VAL A C 1
ATOM 690 O O . VAL A 1 95 ? -12.912 -2.549 6.625 1.00 21.01 95 VAL A O 1
ATOM 694 N N . GLU A 1 96 ? -12.606 -4.387 5.350 1.00 23.70 96 GLU A N 1
ATOM 695 C CA . GLU A 1 96 ? -13.902 -4.984 5.622 1.00 25.39 96 GLU A CA 1
ATOM 696 C C . GLU A 1 96 ? -13.500 -6.194 6.459 1.00 25.17 96 GLU A C 1
ATOM 697 O O . GLU A 1 96 ? -12.885 -7.131 5.954 1.00 26.45 96 GLU A O 1
ATOM 703 N N . GLN A 1 97 ? -13.819 -6.149 7.747 1.00 25.29 97 GLN A N 1
ATOM 704 C CA . GLN A 1 97 ? -13.456 -7.216 8.673 1.00 26.48 97 GLN A CA 1
ATOM 705 C C . GLN A 1 97 ? -14.475 -8.336 8.814 1.00 27.54 97 GLN A C 1
ATOM 706 O O . GLN A 1 97 ? -15.627 -8.099 9.167 1.00 27.14 97 GLN A O 1
ATOM 712 N N . GLU A 1 98 ? -14.037 -9.561 8.550 1.00 29.06 98 GLU A N 1
ATOM 713 C CA . GLU A 1 98 ? -14.914 -10.710 8.702 1.00 30.69 98 GLU A CA 1
ATOM 714 C C . GLU A 1 98 ? -14.762 -11.173 10.149 1.00 29.99 98 GLU A C 1
ATOM 715 O O . GLU A 1 98 ? -13.644 -11.349 10.636 1.00 29.87 98 GLU A O 1
ATOM 721 N N . GLY A 1 99 ? -15.884 -11.349 10.839 1.00 28.63 99 GLY A N 1
ATOM 722 C CA . GLY A 1 99 ? -15.834 -11.778 12.225 1.00 27.66 99 GLY A CA 1
ATOM 723 C C . GLY A 1 99 ? -15.274 -10.692 13.127 1.00 27.00 99 GLY A C 1
ATOM 724 O O . GLY A 1 99 ? -15.837 -9.600 13.221 1.00 26.40 99 GLY A O 1
ATOM 725 N N . GLY A 1 100 ? -14.163 -10.993 13.792 1.00 26.13 100 GLY A N 1
ATOM 726 C CA . GLY A 1 100 ? -13.538 -10.027 14.679 1.00 25.11 100 GLY A CA 1
ATOM 727 C C . GLY A 1 100 ? -12.044 -9.960 14.432 1.00 24.38 100 GLY A C 1
ATOM 728 O O . GLY A 1 100 ? -11.447 -10.922 13.949 1.00 23.28 100 GLY A O 1
ATOM 729 N N . ALA A 1 101 ? -11.430 -8.827 14.756 1.00 21.63 101 ALA A N 1
ATOM 730 C CA . ALA A 1 101 ? -9.995 -8.675 14.545 1.00 20.70 101 ALA A CA 1
ATOM 731 C C . ALA A 1 101 ? -9.158 -9.213 15.701 1.00 19.99 101 ALA A C 1
ATOM 732 O O . ALA A 1 101 ? -7.979 -9.525 15.523 1.00 19.35 101 ALA A O 1
ATOM 734 N N . CYS A 1 102 ? -9.766 -9.334 16.876 1.00 18.66 102 CYS A N 1
ATOM 735 C CA . CYS A 1 102 ? -9.043 -9.799 18.059 1.00 20.21 102 CYS A CA 1
ATOM 736 C C . CYS A 1 102 ? -9.363 -11.228 18.486 1.00 19.12 102 CYS A C 1
ATOM 737 O O . CYS A 1 102 ? -10.518 -11.647 18.462 1.00 19.14 102 CYS A O 1
ATOM 740 N N . HIS A 1 103 ? -8.335 -11.967 18.898 1.00 19.52 103 HIS A N 1
ATOM 741 C CA . HIS A 1 103 ? -8.521 -13.351 19.325 1.00 19.14 103 HIS A CA 1
ATOM 742 C C . HIS A 1 103 ? -9.221 -13.499 20.675 1.00 20.56 103 HIS A C 1
ATOM 743 O O . HIS A 1 103 ? -9.477 -14.616 21.128 1.00 20.50 103 HIS A O 1
ATOM 750 N N . THR A 1 104 ? -9.529 -12.377 21.322 1.00 18.51 104 THR A N 1
ATOM 751 C CA . THR A 1 104 ? -10.248 -12.420 22.591 1.00 20.12 104 THR A CA 1
ATOM 752 C C . THR A 1 104 ? -11.726 -12.557 22.236 1.00 21.46 104 THR A C 1
ATOM 753 O O . THR A 1 104 ? -12.570 -12.811 23.099 1.00 23.22 104 THR A O 1
ATOM 757 N N . GLY A 1 105 ? -12.026 -12.378 20.954 1.00 21.06 105 GLY A N 1
ATOM 758 C CA . GLY A 1 105 ? -13.398 -12.473 20.490 1.00 20.71 105 GLY A CA 1
ATOM 759 C C . GLY A 1 105 ? -13.995 -11.115 20.178 1.00 20.56 105 GLY A C 1
ATOM 760 O O . GLY A 1 105 ? -15.026 -11.019 19.511 1.00 21.15 105 GLY A O 1
ATOM 761 N N . TYR A 1 106 ? -13.358 -10.053 20.660 1.00 18.62 106 TYR A N 1
ATOM 762 C CA . TYR A 1 106 ? -13.869 -8.714 20.401 1.00 19.31 106 TYR A CA 1
ATOM 763 C C . TYR A 1 106 ? -13.627 -8.245 18.974 1.00 18.92 106 TYR A C 1
ATOM 764 O O . TYR A 1 106 ? -12.690 -8.685 18.309 1.00 19.32 106 TYR A O 1
ATOM 773 N N . ARG A 1 107 ? -14.492 -7.344 18.518 1.00 20.09 107 ARG A N 1
ATOM 774 C CA . ARG A 1 107 ? -14.421 -6.780 17.178 1.00 20.82 107 ARG A CA 1
ATOM 775 C C . ARG A 1 107 ? -13.078 -6.105 16.922 1.00 18.91 107 ARG A C 1
ATOM 776 O O . ARG A 1 107 ? -12.471 -6.288 15.869 1.00 16.47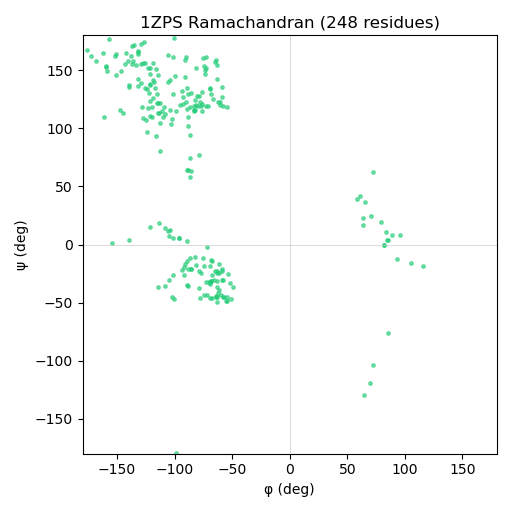 107 ARG A O 1
ATOM 784 N N . SER A 1 108 ? -12.628 -5.322 17.896 1.00 16.87 108 SER A N 1
ATOM 785 C CA . SER A 1 108 ? -11.358 -4.611 17.801 1.00 16.06 108 SER A CA 1
ATOM 786 C C . SER A 1 108 ? -10.426 -5.001 18.945 1.00 13.58 108 SER A C 1
ATOM 787 O O . SER A 1 108 ? -10.887 -5.371 20.023 1.00 15.98 108 SER A O 1
ATOM 790 N N . CYS A 1 109 ? -9.119 -4.923 18.704 1.00 15.20 109 CYS A N 1
ATOM 791 C CA . CYS A 1 109 ? -8.146 -5.232 19.749 1.00 14.78 109 CYS A CA 1
ATOM 792 C C . CYS A 1 109 ? -8.298 -4.169 20.827 1.00 14.27 109 CYS A C 1
ATOM 793 O O . CYS A 1 109 ? -8.068 -4.419 22.010 1.00 14.48 109 CYS A O 1
ATOM 796 N N . PHE A 1 110 ? -8.684 -2.973 20.403 1.00 13.42 110 PHE A N 1
ATOM 797 C CA . PHE A 1 110 ? -8.841 -1.859 21.324 1.00 12.99 110 PHE A CA 1
ATOM 798 C C . PHE A 1 110 ? -10.227 -1.816 21.957 1.00 14.56 110 P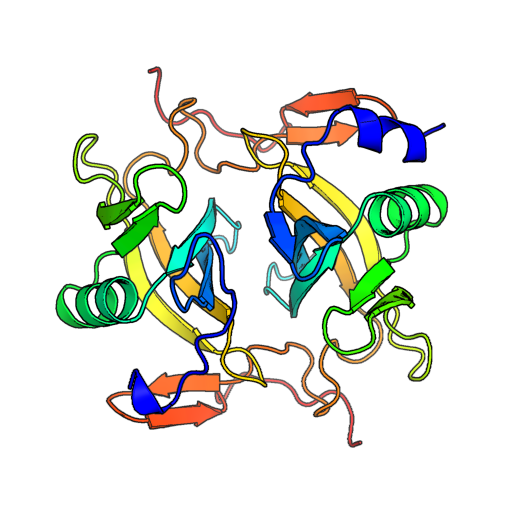HE A C 1
ATOM 799 O O . PHE A 1 110 ? -10.944 -0.820 21.852 1.00 17.74 110 PHE A O 1
ATOM 807 N N . TYR A 1 111 ? -10.585 -2.899 22.639 1.00 14.86 111 TYR A N 1
ATOM 808 C CA . TYR A 1 111 ? -11.889 -3.012 23.275 1.00 14.66 111 TYR A CA 1
ATOM 809 C C . TYR A 1 111 ? -11.942 -2.480 24.707 1.00 15.24 111 TYR A C 1
ATOM 810 O O . TYR A 1 111 ? -12.976 -2.576 25.374 1.00 14.86 111 TYR A O 1
ATOM 819 N N . ARG A 1 112 ? -10.826 -1.920 25.173 1.00 14.06 112 ARG A N 1
ATOM 820 C CA . ARG A 1 112 ? -10.739 -1.346 26.515 1.00 14.40 112 ARG A CA 1
ATOM 821 C C . ARG A 1 112 ? -10.170 0.066 26.457 1.00 13.45 112 ARG A C 1
ATOM 822 O O . ARG A 1 112 ? -9.450 0.421 25.523 1.00 15.07 112 ARG A O 1
ATOM 830 N N . SER A 1 113 ? -10.497 0.866 27.463 1.00 16.69 113 SER A N 1
ATOM 831 C CA . SER A 1 113 ? -9.986 2.222 27.550 1.00 15.47 113 SER A CA 1
ATOM 832 C C . SER A 1 113 ? -9.548 2.493 28.984 1.00 18.87 113 SER A C 1
ATOM 833 O O . SER A 1 113 ? -9.974 1.807 29.920 1.00 19.43 113 SER A O 1
ATOM 836 N N . ILE A 1 114 ? -8.668 3.470 29.156 1.00 18.97 114 ILE A N 1
ATOM 837 C CA . ILE A 1 114 ? -8.216 3.827 30.490 1.00 20.79 114 ILE A CA 1
ATOM 838 C C . ILE A 1 114 ? -9.348 4.625 31.113 1.00 24.34 114 ILE A C 1
ATOM 839 O O . ILE A 1 114 ? -9.682 5.710 30.639 1.00 25.00 114 ILE A O 1
ATOM 844 N N . ASP A 1 115 ? -9.953 4.076 32.160 1.00 28.17 115 ASP A N 1
ATOM 845 C CA . ASP A 1 115 ? -11.047 4.760 32.833 1.00 33.59 115 ASP A CA 1
ATOM 846 C C . ASP A 1 115 ? -10.598 5.170 34.225 1.00 35.95 115 ASP A C 1
ATOM 847 O O . ASP A 1 115 ? -10.890 4.492 35.210 1.00 37.04 115 ASP A O 1
ATOM 852 N N . GLY A 1 116 ? -9.872 6.280 34.293 1.00 38.09 116 GLY A N 1
ATOM 853 C CA . GLY A 1 116 ? -9.396 6.771 35.569 1.00 39.49 116 GLY A CA 1
ATOM 854 C C . GLY A 1 116 ? -8.088 6.152 36.018 1.00 40.39 116 GLY A C 1
ATOM 855 O O . GLY A 1 116 ? -7.035 6.784 35.924 1.00 42.49 116 GLY A O 1
ATOM 856 N N . ASP A 1 117 ? -8.144 4.913 36.498 1.00 39.86 117 ASP A N 1
ATOM 857 C CA . ASP A 1 117 ? -6.941 4.247 36.980 1.00 38.57 117 ASP A CA 1
ATOM 858 C C . ASP A 1 117 ? -6.866 2.769 36.590 1.00 36.34 117 ASP A C 1
ATOM 859 O O . ASP A 1 117 ? -5.938 2.066 36.983 1.00 36.53 117 ASP A O 1
ATOM 864 N N . GLU A 1 118 ? -7.831 2.297 35.807 1.00 33.58 118 GLU A N 1
ATOM 865 C CA . GLU A 1 118 ? -7.835 0.899 35.383 1.00 31.49 118 GLU A CA 1
ATOM 866 C C . GLU A 1 118 ? -8.148 0.735 33.898 1.00 29.52 118 GLU A C 1
ATOM 867 O O . GLU A 1 118 ? -8.496 1.698 33.214 1.00 28.45 118 GLU A O 1
ATOM 873 N N . LEU A 1 119 ? -8.006 -0.492 33.405 1.00 26.71 119 LEU A N 1
ATOM 874 C CA . LEU A 1 119 ? -8.295 -0.803 32.009 1.00 24.35 119 LEU A CA 1
ATOM 875 C C . LEU A 1 119 ? -9.646 -1.502 31.983 1.00 25.36 119 LEU A C 1
ATOM 876 O O . LEU A 1 119 ? -9.750 -2.679 32.330 1.00 24.40 119 LEU A O 1
ATOM 881 N N . LYS A 1 120 ? -10.683 -0.783 31.570 1.00 23.20 120 LYS A N 1
ATOM 882 C CA . LYS A 1 120 ? -12.017 -1.365 31.547 1.00 23.46 120 LYS A CA 1
ATOM 883 C C . LYS A 1 120 ? -12.610 -1.514 30.156 1.00 22.29 120 LYS A C 1
ATOM 884 O O . LYS A 1 120 ? -12.371 -0.696 29.269 1.00 20.69 120 LYS A O 1
ATOM 890 N N . VAL A 1 121 ? -13.381 -2.579 29.971 1.00 21.30 121 VAL A N 1
ATOM 891 C CA . VAL A 1 121 ? -14.023 -2.838 28.695 1.00 22.15 121 VAL A CA 1
ATOM 892 C C . VAL A 1 121 ? -14.911 -1.645 28.352 1.00 23.08 121 VAL A C 1
ATOM 893 O O . VAL A 1 121 ? -15.628 -1.133 29.210 1.00 24.50 121 VAL A O 1
ATOM 897 N N . ARG A 1 122 ? -14.844 -1.203 27.099 1.00 22.11 122 ARG A N 1
ATOM 898 C CA . ARG A 1 122 ? -15.629 -0.068 26.629 1.00 25.13 122 ARG A CA 1
ATOM 899 C C . ARG A 1 122 ? -17.086 -0.479 26.469 1.00 25.61 122 ARG A C 1
ATOM 900 O O . ARG A 1 122 ? -17.379 -1.618 26.116 1.00 24.56 122 ARG A O 1
ATOM 908 N N . GLU A 1 123 ? -18.003 0.446 26.727 1.00 28.38 123 GLU A N 1
ATOM 909 C CA . GLU A 1 123 ? -19.417 0.129 26.592 1.00 30.68 123 GLU A CA 1
ATOM 910 C C . GLU A 1 123 ? -19.795 -0.068 25.127 1.00 30.26 123 GLU A C 1
ATOM 911 O O . GLU A 1 123 ? -20.822 -0.674 24.821 1.00 29.82 123 GLU A O 1
ATOM 917 N N . ASP A 1 124 ? -18.959 0.429 24.219 1.00 30.27 124 ASP A N 1
ATOM 918 C CA . ASP A 1 124 ? -19.229 0.275 22.795 1.00 31.20 124 ASP A CA 1
ATOM 919 C C . ASP A 1 124 ? -18.482 -0.931 22.241 1.00 31.24 124 ASP A C 1
ATOM 920 O O . ASP A 1 124 ? -18.491 -1.180 21.036 1.00 30.92 124 ASP A O 1
ATOM 925 N N . ALA A 1 125 ? -17.833 -1.676 23.134 1.00 29.96 125 ALA A N 1
ATOM 926 C CA . ALA A 1 125 ? -17.089 -2.866 22.743 1.00 30.59 125 ALA A CA 1
ATOM 927 C C . ALA A 1 125 ? -18.083 -3.983 22.469 1.00 31.24 125 A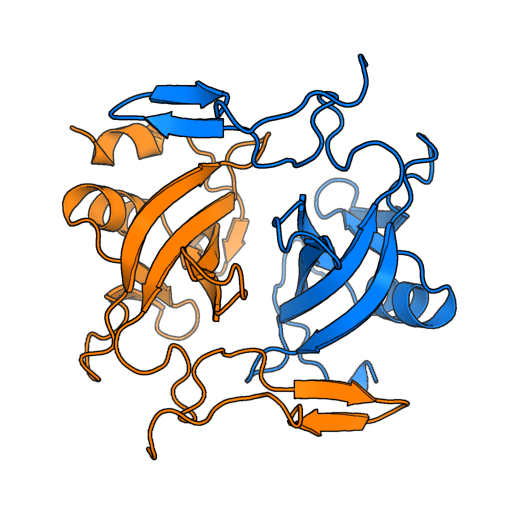LA A C 1
ATOM 928 O O . ALA A 1 125 ? -18.983 -4.232 23.268 1.00 32.06 125 ALA A O 1
ATOM 930 N N . VAL A 1 126 ? -17.919 -4.653 21.335 1.00 31.82 126 VAL A N 1
ATOM 931 C CA . VAL A 1 126 ? -18.816 -5.736 20.964 1.00 32.84 126 VAL A CA 1
ATOM 932 C C . VAL A 1 126 ? -18.039 -7.030 20.781 1.00 33.03 126 VAL A C 1
ATOM 933 O O . VAL A 1 126 ? -17.095 -7.088 19.993 1.00 32.98 126 VAL A O 1
ATOM 937 N N . LYS A 1 127 ? -18.434 -8.064 21.515 1.00 34.43 127 LYS A N 1
ATOM 938 C CA . LYS A 1 127 ? -17.768 -9.352 21.406 1.00 36.07 127 LYS A CA 1
ATOM 939 C C . LYS A 1 127 ? -18.442 -10.144 20.291 1.00 36.69 127 LYS A C 1
ATOM 940 O O . LYS A 1 127 ? -19.523 -10.705 20.470 1.00 37.15 127 LYS A O 1
ATOM 946 N N . VAL A 1 128 ? -17.790 -10.169 19.134 1.00 37.15 128 VAL A N 1
ATOM 947 C CA . VAL A 1 128 ? -18.301 -10.860 17.959 1.00 37.46 128 VAL A CA 1
ATOM 948 C C . VAL A 1 128 ? -18.432 -12.366 18.150 1.00 37.73 128 VAL A C 1
ATOM 949 O O . VAL A 1 128 ? -19.479 -12.943 17.857 1.00 39.38 128 VAL A O 1
ATOM 953 N N . PHE A 1 129 ? -17.375 -13.002 18.643 1.00 36.77 129 PHE A N 1
ATOM 954 C CA . PHE A 1 129 ? -17.390 -14.446 18.848 1.00 36.43 129 PHE A CA 1
ATOM 955 C C . PHE A 1 129 ? -16.765 -14.842 20.179 1.00 37.17 129 PHE A C 1
ATOM 956 O O . PHE A 1 129 ? -16.167 -14.015 20.866 1.00 36.63 129 PHE A O 1
ATOM 964 N N . ASP A 1 130 ? -16.911 -16.113 20.539 1.00 38.24 130 ASP A N 1
ATOM 965 C CA . ASP A 1 130 ? -16.351 -16.620 21.785 1.00 39.38 130 ASP A CA 1
ATOM 966 C C . ASP A 1 130 ? -15.245 -17.621 21.465 1.00 40.37 130 ASP A C 1
ATOM 967 O O . ASP A 1 130 ? -15.504 -18.693 20.918 1.00 40.50 130 ASP A O 1
ATOM 972 N N . PRO A 1 131 ? -13.991 -17.278 21.800 1.00 40.30 131 PRO A N 1
ATOM 973 C CA . PRO A 1 131 ? -12.845 -18.154 21.542 1.00 40.91 131 PRO A CA 1
ATOM 974 C C . PRO A 1 131 ? -12.919 -19.478 22.296 1.00 41.09 131 PRO A C 1
ATOM 975 O O . PRO A 1 131 ? -13.886 -19.667 23.063 1.00 41.66 131 PRO A O 1
ATOM 979 N N . SER B 1 4 ? -2.105 8.253 40.860 1.00 35.75 4 SER B N 1
ATOM 980 C CA . SER B 1 4 ? -2.576 9.233 39.839 1.00 35.60 4 SER B CA 1
ATOM 981 C C . SER B 1 4 ? -2.959 8.541 38.537 1.00 35.38 4 SER B C 1
ATOM 982 O O . SER B 1 4 ? -2.652 7.368 38.330 1.00 35.97 4 SER B O 1
ATOM 985 N N . LYS B 1 5 ? -3.630 9.282 37.664 1.00 34.74 5 LYS B N 1
ATOM 986 C CA . LYS B 1 5 ? -4.061 8.760 36.373 1.00 34.04 5 LYS B CA 1
ATOM 987 C C . LYS B 1 5 ? -2.861 8.293 35.552 1.00 32.69 5 LYS B C 1
ATOM 988 O O . LYS B 1 5 ? -2.893 7.226 34.935 1.00 32.24 5 LYS B O 1
ATOM 994 N N . GLY B 1 6 ? -1.804 9.098 35.555 1.00 30.65 6 GLY B N 1
ATOM 995 C CA . GLY B 1 6 ? -0.609 8.766 34.800 1.00 29.06 6 GLY B CA 1
ATOM 996 C C . GLY B 1 6 ? 0.070 7.474 35.218 1.00 28.50 6 GLY B C 1
ATOM 997 O O . GLY B 1 6 ? 0.780 6.854 34.423 1.00 27.75 6 GLY B O 1
ATOM 998 N N . ASP B 1 7 ? -0.150 7.060 36.462 1.00 28.53 7 ASP B N 1
ATOM 999 C CA . ASP B 1 7 ? 0.462 5.841 36.979 1.00 27.08 7 ASP B CA 1
ATOM 1000 C C . ASP B 1 7 ? -0.061 4.558 36.339 1.00 25.92 7 ASP B C 1
ATOM 1001 O O . ASP B 1 7 ? 0.538 3.492 36.496 1.00 24.03 7 ASP B O 1
ATOM 1006 N N . VAL B 1 8 ? -1.170 4.654 35.615 1.00 25.40 8 VAL B N 1
ATOM 1007 C CA . VAL B 1 8 ? -1.731 3.481 34.952 1.00 25.19 8 VAL B CA 1
ATOM 1008 C C . VAL B 1 8 ? -0.723 2.942 33.937 1.00 24.86 8 VAL B C 1
ATOM 1009 O O . VAL B 1 8 ? -0.830 1.804 33.483 1.00 24.91 8 VAL B O 1
ATOM 1013 N N . ASN B 1 9 ? 0.264 3.764 33.592 1.00 24.57 9 ASN B N 1
ATOM 1014 C CA . ASN B 1 9 ? 1.284 3.361 32.631 1.00 23.18 9 ASN B CA 1
ATOM 1015 C C . ASN B 1 9 ? 1.942 2.044 33.019 1.00 22.80 9 ASN B C 1
ATOM 1016 O O . ASN B 1 9 ? 2.451 1.325 32.164 1.00 22.57 9 ASN B O 1
ATOM 1021 N N . ILE B 1 10 ? 1.936 1.726 34.309 1.00 22.91 10 ILE B N 1
ATOM 1022 C CA . ILE B 1 10 ? 2.555 0.491 34.775 1.00 23.04 10 ILE B CA 1
ATOM 1023 C C . ILE B 1 10 ? 1.836 -0.744 34.235 1.00 24.06 10 ILE B C 1
ATOM 1024 O O . ILE B 1 10 ? 2.416 -1.827 34.157 1.00 24.11 10 ILE B O 1
ATOM 1029 N N . LEU B 1 11 ? 0.574 -0.577 33.859 1.00 21.79 11 LEU B N 1
ATOM 1030 C CA . LEU B 1 11 ? -0.211 -1.687 33.337 1.00 21.82 11 LEU B CA 1
ATOM 1031 C C . LEU B 1 11 ? 0.067 -1.959 31.864 1.00 20.85 11 LEU B C 1
ATOM 1032 O O . LEU B 1 11 ? -0.265 -3.032 31.359 1.00 22.97 11 LEU B O 1
ATOM 1037 N N . LEU B 1 12 ? 0.664 -0.994 31.170 1.00 20.27 12 LEU B N 1
ATOM 1038 C CA . LEU B 1 12 ? 0.974 -1.187 29.756 1.00 17.07 12 LEU B CA 1
ATOM 1039 C C . LEU B 1 12 ? 2.368 -1.768 29.556 1.00 19.23 12 LEU B C 1
ATOM 1040 O O . LEU B 1 12 ? 3.232 -1.670 30.434 1.00 17.53 12 LEU B O 1
ATOM 1045 N N . ASN B 1 13 ? 2.579 -2.371 28.391 1.00 16.30 13 ASN B N 1
ATOM 1046 C CA . ASN B 1 13 ? 3.850 -3.007 28.067 1.00 16.84 13 ASN B CA 1
ATOM 1047 C C . ASN B 1 13 ? 4.615 -2.303 26.952 1.00 16.22 13 ASN B C 1
ATOM 1048 O O . ASN B 1 13 ? 4.278 -2.424 25.779 1.00 14.86 13 ASN B O 1
ATOM 1053 N N . PHE B 1 14 ? 5.656 -1.572 27.339 1.00 15.72 14 PHE B N 1
ATOM 1054 C CA . PHE B 1 14 ? 6.492 -0.831 26.398 1.00 16.86 14 PHE B CA 1
ATOM 1055 C C . PHE B 1 14 ? 7.565 -1.780 25.887 1.00 18.56 14 PHE B C 1
ATOM 1056 O O . PHE B 1 14 ? 8.729 -1.684 26.272 1.00 21.61 14 PHE B O 1
ATOM 1064 N N . ARG B 1 15 ? 7.167 -2.691 25.008 1.00 20.33 15 ARG B N 1
ATOM 1065 C CA . ARG B 1 15 ? 8.092 -3.696 24.500 1.00 20.51 15 ARG B CA 1
ATOM 1066 C C . ARG B 1 15 ? 8.642 -3.531 23.097 1.00 20.77 15 ARG B C 1
ATOM 1067 O O . ARG B 1 15 ? 9.223 -4.470 22.547 1.00 19.84 15 ARG B O 1
ATOM 1075 N N . HIS B 1 16 ? 8.455 -2.360 22.501 1.00 21.17 16 HIS B N 1
ATOM 1076 C CA . HIS B 1 16 ? 9.006 -2.121 21.177 1.00 23.01 16 HIS B CA 1
ATOM 1077 C C . HIS B 1 16 ? 10.246 -1.277 21.427 1.00 25.02 16 HIS B C 1
ATOM 1078 O O . HIS B 1 16 ? 10.144 -0.107 21.793 1.00 25.09 16 HIS B O 1
ATOM 1085 N N . ASN B 1 17 ? 11.420 -1.870 21.257 1.00 28.04 17 ASN B N 1
ATOM 1086 C CA . ASN B 1 17 ? 12.643 -1.126 21.500 1.00 28.87 17 ASN B CA 1
ATOM 1087 C C . ASN B 1 17 ? 13.239 -0.519 20.243 1.00 29.87 17 ASN B C 1
ATOM 1088 O O . ASN B 1 17 ? 13.568 -1.222 19.286 1.00 30.02 17 ASN B O 1
ATOM 1093 N N . ILE B 1 18 ? 13.364 0.801 20.253 1.00 30.25 18 ILE B N 1
ATOM 1094 C CA . ILE B 1 18 ? 13.948 1.522 19.137 1.00 31.40 18 ILE B CA 1
ATOM 1095 C C . ILE B 1 18 ? 15.090 2.370 19.665 1.00 31.54 18 ILE B C 1
ATOM 1096 O O . ILE B 1 18 ? 14.872 3.374 20.343 1.00 30.34 18 ILE B O 1
ATOM 1101 N N . ASN B 1 19 ? 16.309 1.940 19.363 1.00 32.02 19 ASN B N 1
ATOM 1102 C CA . ASN B 1 19 ? 17.506 2.648 19.787 1.00 32.22 19 ASN B CA 1
ATOM 1103 C C . ASN B 1 19 ? 17.628 2.817 21.298 1.00 30.29 19 ASN B C 1
ATOM 1104 O O . ASN B 1 19 ? 18.060 3.862 21.781 1.00 31.28 19 ASN B O 1
ATOM 1109 N N . GLY B 1 20 ? 17.241 1.785 22.041 1.00 28.23 20 GLY B N 1
ATOM 1110 C CA . GLY B 1 20 ? 17.358 1.832 23.488 1.00 27.88 20 GLY B CA 1
ATOM 1111 C C . GLY B 1 20 ? 16.152 2.302 24.277 1.00 26.45 20 GLY B C 1
ATOM 1112 O O . GLY B 1 20 ? 16.116 2.148 25.498 1.00 27.63 20 GLY B O 1
ATOM 1113 N N . GLU B 1 21 ? 15.163 2.873 23.601 1.00 25.01 21 GLU B N 1
ATOM 1114 C CA . GLU B 1 21 ? 13.977 3.352 24.302 1.00 23.73 21 GLU B CA 1
ATOM 1115 C C . GLU B 1 21 ? 12.830 2.360 24.150 1.00 21.79 21 GLU B C 1
ATOM 1116 O O . GLU B 1 21 ? 12.516 1.928 23.039 1.00 22.02 21 GLU B O 1
ATOM 1122 N N . ASP B 1 22 ? 12.222 1.991 25.275 1.00 20.96 22 ASP B N 1
ATOM 1123 C CA . ASP B 1 22 ? 11.099 1.060 25.285 1.00 19.89 22 ASP B CA 1
ATOM 1124 C C . ASP B 1 22 ? 9.852 1.859 24.923 1.00 17.97 22 ASP B C 1
ATOM 1125 O O . ASP B 1 22 ? 9.553 2.879 25.545 1.00 16.86 22 ASP B O 1
ATOM 1130 N N . LEU B 1 23 ? 9.111 1.385 23.929 1.00 16.29 23 LEU B N 1
ATOM 1131 C CA . LEU B 1 23 ? 7.957 2.138 23.471 1.00 14.36 23 LEU B CA 1
ATOM 1132 C C . LEU B 1 23 ? 6.685 1.356 23.173 1.00 14.09 23 LEU B C 1
ATOM 1133 O O . LEU B 1 23 ? 6.697 0.133 23.020 1.00 14.47 23 LEU B O 1
ATOM 1138 N N . ILE B 1 24 ? 5.579 2.095 23.122 1.00 14.27 24 ILE B N 1
ATOM 1139 C CA . ILE B 1 24 ? 4.294 1.536 22.729 1.00 12.13 24 ILE B CA 1
ATOM 1140 C C . ILE B 1 24 ? 3.939 2.340 21.482 1.00 11.51 24 ILE B C 1
ATOM 1141 O O . ILE B 1 24 ? 4.444 3.450 21.286 1.00 12.03 24 ILE B O 1
ATOM 1146 N N . ILE B 1 25 ? 3.101 1.766 20.628 1.00 12.54 25 ILE B N 1
ATOM 1147 C CA . ILE B 1 25 ? 2.672 2.433 19.406 1.00 12.58 25 ILE B CA 1
ATOM 1148 C C . ILE B 1 25 ? 1.415 3.235 19.732 1.00 13.53 25 ILE B C 1
ATOM 1149 O O . ILE B 1 25 ? 0.514 2.730 20.398 1.00 14.11 25 ILE B O 1
ATOM 1154 N N . ALA B 1 26 ? 1.364 4.479 19.268 1.00 12.49 26 ALA B N 1
ATOM 1155 C CA . ALA B 1 26 ? 0.215 5.343 19.525 1.00 12.37 26 ALA B CA 1
ATOM 1156 C C . ALA B 1 26 ? -0.418 5.835 18.226 1.00 12.72 26 ALA B C 1
ATOM 1157 O O . ALA B 1 26 ? 0.269 6.328 17.332 1.00 14.19 26 ALA B O 1
ATOM 1159 N N . VAL B 1 27 ? -1.735 5.691 18.132 1.00 12.40 27 VAL B N 1
ATOM 1160 C CA . VAL B 1 27 ? -2.471 6.138 16.958 1.00 13.09 27 VAL B CA 1
ATOM 1161 C C . VAL B 1 27 ? -3.386 7.282 17.384 1.00 13.55 27 VAL B C 1
ATOM 1162 O O . VAL B 1 27 ? -4.207 7.108 18.277 1.00 14.64 27 VAL B O 1
ATOM 1166 N N . ALA B 1 28 ? -3.228 8.447 16.761 1.00 13.10 28 ALA B N 1
ATOM 1167 C CA . ALA B 1 28 ? -4.071 9.602 17.070 1.00 13.30 28 ALA B CA 1
ATOM 1168 C C . ALA B 1 28 ? -5.250 9.596 16.101 1.00 13.36 28 ALA B C 1
ATOM 1169 O O . ALA B 1 28 ? -5.056 9.544 14.888 1.00 12.34 28 ALA B O 1
ATOM 1171 N N . GLN B 1 29 ? -6.463 9.660 16.642 1.00 12.44 29 GLN B N 1
ATOM 1172 C CA . GLN B 1 29 ? -7.679 9.628 15.831 1.00 14.07 29 GLN B CA 1
ATOM 1173 C C . GLN B 1 29 ? -8.658 10.735 16.222 1.00 12.87 29 GLN B C 1
ATOM 1174 O O . GLN B 1 29 ? -8.875 10.989 17.402 1.00 12.76 29 GLN B O 1
ATOM 1180 N N . ASP B 1 30 ? -9.242 11.396 15.223 1.00 14.71 30 ASP B N 1
ATOM 1181 C CA . ASP B 1 30 ? -10.212 12.467 15.469 1.00 16.87 30 ASP B CA 1
ATOM 1182 C C . ASP B 1 30 ? -11.382 11.868 16.247 1.00 17.04 30 ASP B C 1
ATOM 1183 O O . ASP B 1 30 ? -12.025 10.922 15.787 1.00 18.06 30 ASP B O 1
ATOM 1188 N N . HIS B 1 31 ? -11.667 12.420 17.422 1.00 17.81 31 HIS B N 1
ATOM 1189 C CA . HIS B 1 31 ? -12.733 11.882 18.261 1.00 21.00 31 HIS B CA 1
ATOM 1190 C C . HIS B 1 31 ? -14.131 11.954 17.660 1.00 22.26 31 HIS B C 1
ATOM 1191 O O . HIS B 1 31 ? -15.006 11.186 18.050 1.00 23.23 31 HIS B O 1
ATOM 1198 N N . GLU B 1 32 ? -14.352 12.855 16.711 1.00 22.88 32 GLU B N 1
ATOM 1199 C CA . GLU B 1 32 ? -15.679 12.936 16.114 1.00 26.24 32 GLU B CA 1
ATOM 1200 C C . GLU B 1 32 ? -15.786 12.291 14.735 1.00 24.08 32 GLU B C 1
ATOM 1201 O O . GLU B 1 32 ? -16.731 11.551 14.478 1.00 26.07 32 GLU B O 1
ATOM 1207 N N . THR B 1 33 ? -14.818 12.541 13.857 1.00 23.19 33 THR B N 1
ATOM 1208 C CA . THR B 1 33 ? -14.866 11.975 12.507 1.00 22.99 33 THR B CA 1
ATOM 1209 C C . THR B 1 33 ? -14.286 10.570 12.373 1.00 23.48 33 THR B C 1
ATOM 1210 O O . THR B 1 33 ? -14.602 9.852 11.420 1.00 22.79 33 THR B O 1
ATOM 1214 N N . GLY B 1 34 ? -13.432 10.184 13.317 1.00 23.58 34 GLY B N 1
ATOM 1215 C CA . GLY B 1 34 ? -12.823 8.865 13.272 1.00 21.14 34 GLY B CA 1
ATOM 1216 C C . GLY B 1 34 ? -11.612 8.763 12.360 1.00 19.73 34 GLY B C 1
ATOM 1217 O O . GLY B 1 34 ? -11.001 7.698 12.249 1.00 19.53 34 GLY B O 1
ATOM 1218 N N . GLU B 1 35 ? -11.249 9.862 11.706 1.00 18.62 35 GLU B N 1
ATOM 1219 C CA . GLU B 1 35 ? -10.102 9.847 10.805 1.00 16.63 35 GLU B CA 1
ATOM 1220 C C . GLU B 1 35 ? -8.793 9.683 11.572 1.00 15.81 35 GLU B C 1
ATOM 1221 O O . GLU B 1 35 ? -8.576 10.343 12.588 1.00 15.24 35 GLU B O 1
ATOM 1227 N N . VAL B 1 36 ? -7.932 8.791 11.091 1.00 13.90 36 VAL B N 1
ATOM 1228 C CA . VAL B 1 36 ? -6.636 8.576 11.727 1.00 14.10 36 VAL B CA 1
ATOM 1229 C C . VAL B 1 36 ? -5.754 9.749 11.312 1.00 13.89 36 VAL B C 1
ATOM 1230 O O . VAL B 1 36 ? -5.500 9.963 10.123 1.00 15.62 36 VAL B O 1
ATOM 1234 N N . LEU B 1 37 ? -5.299 10.509 12.305 1.00 13.81 37 LEU B N 1
ATOM 1235 C CA . LEU B 1 37 ? -4.483 11.692 12.071 1.00 14.36 37 LEU B CA 1
ATOM 1236 C C . LEU B 1 37 ? -2.984 11.442 11.992 1.00 13.70 37 LEU B C 1
ATOM 1237 O O . LEU B 1 37 ? -2.283 12.105 11.225 1.00 15.66 37 LEU B O 1
ATOM 1242 N N . MET B 1 38 ? -2.483 10.500 12.785 1.00 13.09 38 MET B N 1
ATOM 1243 C CA . MET B 1 38 ? -1.055 10.208 12.769 1.00 13.30 38 MET B CA 1
ATOM 1244 C C . MET B 1 38 ? -0.715 8.993 13.613 1.00 13.62 38 MET B C 1
ATOM 1245 O O . MET B 1 38 ? -1.506 8.561 14.451 1.00 15.14 38 MET B O 1
ATOM 1250 N N . VAL B 1 39 ? 0.469 8.443 13.365 1.00 14.00 39 VAL B N 1
ATOM 1251 C CA . VAL B 1 39 ? 0.973 7.297 14.112 1.00 14.77 39 VAL B CA 1
ATOM 1252 C C . VAL B 1 39 ? 2.344 7.695 14.641 1.00 14.67 39 VAL B C 1
ATOM 1253 O O . VAL B 1 39 ? 3.150 8.276 13.912 1.00 15.58 39 VAL B O 1
ATOM 1257 N N . ALA B 1 40 ? 2.600 7.393 15.909 1.00 14.88 40 ALA B N 1
ATOM 1258 C CA . ALA B 1 40 ? 3.881 7.717 16.527 1.00 16.39 40 ALA B CA 1
ATOM 1259 C C . ALA B 1 40 ? 4.108 6.796 17.716 1.00 15.47 40 ALA B C 1
ATOM 1260 O O . ALA B 1 40 ? 3.258 5.975 18.047 1.00 19.32 40 ALA B O 1
ATOM 1262 N N . TYR B 1 41 ? 5.264 6.927 18.350 1.00 16.52 41 TYR B N 1
ATOM 1263 C CA . TYR B 1 41 ? 5.583 6.109 19.512 1.00 14.70 41 TYR B CA 1
ATOM 1264 C C . TYR B 1 41 ? 5.484 6.940 20.781 1.00 12.98 41 TYR B C 1
ATOM 1265 O O . TYR B 1 41 ? 5.469 8.168 20.735 1.00 14.47 41 TYR B O 1
ATOM 1274 N N . MET B 1 42 ? 5.411 6.249 21.914 1.00 14.24 42 MET B N 1
ATOM 1275 C CA . MET B 1 42 ? 5.381 6.890 23.223 1.00 12.96 42 MET B CA 1
ATOM 1276 C C . MET B 1 42 ? 6.247 6.042 24.133 1.00 13.49 42 MET B C 1
ATOM 1277 O O . MET B 1 42 ? 6.183 4.812 24.083 1.00 15.63 42 MET B O 1
ATOM 1282 N N . ASN B 1 43 ? 7.065 6.686 24.954 1.00 14.27 43 ASN B N 1
ATOM 1283 C CA . ASN B 1 43 ? 7.863 5.939 25.908 1.00 15.49 43 ASN B CA 1
ATOM 1284 C C . ASN B 1 43 ? 7.033 6.082 27.182 1.00 15.68 43 ASN B C 1
ATOM 1285 O O . ASN B 1 43 ? 5.964 6.696 27.155 1.00 13.48 43 ASN B O 1
ATOM 1290 N N . ARG B 1 44 ? 7.489 5.518 28.289 1.00 15.91 44 ARG B N 1
ATOM 1291 C CA . ARG B 1 44 ? 6.710 5.597 29.516 1.00 16.15 44 ARG B CA 1
ATOM 1292 C C . ARG B 1 44 ? 6.356 7.024 29.927 1.00 15.89 44 ARG B C 1
ATOM 1293 O O . ARG B 1 44 ? 5.200 7.321 30.240 1.00 15.08 44 ARG B O 1
ATOM 1301 N N . GLU B 1 45 ? 7.348 7.910 29.924 1.00 15.59 45 GLU B N 1
ATOM 1302 C CA . GLU B 1 45 ? 7.120 9.292 30.325 1.00 15.96 45 GLU B CA 1
ATOM 1303 C C . GLU B 1 45 ? 6.107 10.025 29.441 1.00 14.54 45 GLU B C 1
ATOM 1304 O O . GLU B 1 45 ? 5.286 10.800 29.940 1.00 14.80 45 GLU B O 1
ATOM 1310 N N . ALA B 1 46 ? 6.161 9.778 28.137 1.00 14.25 46 ALA B N 1
ATOM 1311 C CA . ALA B 1 46 ? 5.241 10.428 27.208 1.00 13.07 46 ALA B CA 1
ATOM 1312 C C . ALA B 1 46 ? 3.801 10.029 27.523 1.00 13.09 46 ALA B C 1
ATOM 1313 O O . ALA B 1 46 ? 2.891 10.863 27.505 1.00 12.39 46 ALA B O 1
ATOM 1315 N N . LEU B 1 47 ? 3.588 8.752 27.815 1.00 13.05 47 LEU B N 1
ATOM 1316 C CA . LEU B 1 47 ? 2.241 8.302 28.132 1.00 13.48 47 LEU B CA 1
ATOM 1317 C C . LEU B 1 47 ? 1.801 8.920 29.453 1.00 13.58 47 LEU B C 1
ATOM 1318 O O . LEU B 1 47 ? 0.693 9.441 29.564 1.00 12.60 47 LEU B O 1
ATOM 1323 N N . ARG B 1 48 ? 2.680 8.881 30.451 1.00 12.07 48 ARG B N 1
ATOM 1324 C CA . ARG B 1 48 ? 2.351 9.439 31.757 1.00 12.86 48 ARG B CA 1
ATOM 1325 C C . ARG B 1 48 ? 1.961 10.911 31.665 1.00 12.85 48 ARG B C 1
ATOM 1326 O O . ARG B 1 48 ? 0.984 11.340 32.274 1.00 12.83 48 ARG B O 1
ATOM 1334 N N . ARG B 1 49 ? 2.724 11.688 30.903 1.00 13.38 49 ARG B N 1
ATOM 1335 C CA . ARG B 1 49 ? 2.423 13.107 30.779 1.00 12.81 49 ARG B CA 1
ATOM 1336 C C . ARG B 1 49 ? 1.143 13.330 29.993 1.00 12.83 49 ARG B C 1
ATOM 1337 O O . ARG B 1 49 ? 0.402 14.276 30.257 1.00 13.56 49 ARG B O 1
ATOM 1345 N N . THR B 1 50 ? 0.877 12.449 29.037 1.00 14.29 50 THR B N 1
ATOM 1346 C CA . THR B 1 50 ? -0.334 12.567 28.238 1.00 12.69 50 THR B CA 1
ATOM 1347 C C . THR B 1 50 ? -1.541 12.383 29.148 1.00 14.24 50 THR B C 1
ATOM 1348 O O . THR B 1 50 ? -2.517 13.135 29.067 1.00 14.68 50 THR B O 1
ATOM 1352 N N . LEU B 1 51 ? -1.464 11.386 30.024 1.00 14.50 51 LEU B N 1
ATOM 1353 C CA . LEU B 1 51 ? -2.554 11.110 30.952 1.00 15.60 51 LEU B CA 1
ATOM 1354 C C . LEU B 1 51 ? -2.680 12.209 32.007 1.00 15.92 51 LEU B C 1
ATOM 1355 O O . LEU B 1 51 ? -3.783 12.533 32.449 1.00 16.71 51 LEU B O 1
ATOM 1360 N N . GLU B 1 52 ? -1.551 12.786 32.407 1.00 14.20 52 GLU B N 1
ATOM 1361 C CA . GLU B 1 52 ? -1.564 13.843 33.407 1.00 15.21 52 GLU B CA 1
ATOM 1362 C C . GLU B 1 52 ? -2.179 15.148 32.901 1.00 16.56 52 GLU B C 1
ATOM 1363 O O . GLU B 1 52 ? -3.005 15.754 33.583 1.00 18.28 52 GLU B O 1
ATOM 1369 N N . THR B 1 53 ? -1.785 15.571 31.704 1.00 15.94 53 THR B N 1
ATOM 1370 C CA . THR B 1 53 ? -2.273 16.829 31.139 1.00 16.32 53 THR B CA 1
ATOM 1371 C C . THR B 1 53 ? -3.487 16.722 30.225 1.00 16.62 53 THR B C 1
ATOM 1372 O O . THR B 1 53 ? -4.204 17.702 30.025 1.00 19.13 53 THR B O 1
ATOM 1376 N N . GLY B 1 54 ? -3.722 15.542 29.666 1.00 16.83 54 GLY B N 1
ATOM 1377 C CA . GLY B 1 54 ? -4.848 15.395 28.763 1.00 15.83 54 GLY B CA 1
ATOM 1378 C C . GLY B 1 54 ? -4.494 15.951 27.392 1.00 16.63 54 GLY B C 1
ATOM 1379 O O . GLY B 1 54 ? -5.373 16.280 26.593 1.00 15.78 54 GLY B O 1
ATOM 1380 N N . THR B 1 55 ? -3.195 16.080 27.134 1.00 15.75 55 THR B N 1
ATOM 1381 C CA . THR B 1 55 ? -2.689 16.571 25.854 1.00 14.53 55 THR B CA 1
ATOM 1382 C C . THR B 1 55 ? -1.641 15.565 25.370 1.00 14.37 55 THR B C 1
ATOM 1383 O O . THR B 1 55 ? -0.840 15.064 26.159 1.00 13.70 55 THR B O 1
ATOM 1387 N N . ALA B 1 56 ? -1.648 15.272 24.073 1.00 12.51 56 ALA B N 1
ATOM 1388 C CA . ALA B 1 56 ? -0.745 14.273 23.513 1.00 12.76 56 ALA B CA 1
ATOM 1389 C C . ALA B 1 56 ? 0.746 14.579 23.512 1.00 12.78 56 ALA B C 1
ATOM 1390 O O . ALA B 1 56 ? 1.185 15.608 22.999 1.00 13.65 56 ALA B O 1
ATOM 1392 N N . HIS B 1 57 ? 1.507 13.658 24.103 1.00 12.65 57 HIS B N 1
ATOM 1393 C CA . HIS B 1 57 ? 2.968 13.727 24.167 1.00 13.73 57 HIS B CA 1
ATOM 1394 C C . HIS B 1 57 ? 3.476 12.456 23.485 1.00 14.14 57 HIS B C 1
ATOM 1395 O O . HIS B 1 57 ? 2.938 11.371 23.713 1.00 15.11 57 HIS B O 1
ATOM 1402 N N . TYR B 1 58 ? 4.514 12.584 22.667 1.00 12.91 58 TYR B N 1
ATOM 1403 C CA . TYR B 1 58 ? 5.075 11.439 21.964 1.00 14.52 58 TYR B CA 1
ATOM 1404 C C . TYR B 1 58 ? 6.581 11.374 22.162 1.00 16.55 58 TYR B C 1
ATOM 1405 O O . TYR B 1 58 ? 7.182 12.284 22.729 1.00 16.83 58 TYR B O 1
ATOM 1414 N N . TRP B 1 59 ? 7.180 10.285 21.695 1.00 17.52 59 TRP B N 1
ATOM 1415 C CA . TRP B 1 59 ? 8.622 10.117 21.777 1.00 21.07 59 TRP B CA 1
ATOM 1416 C C . TRP B 1 59 ? 9.161 10.158 20.361 1.00 21.20 59 TRP B C 1
ATOM 1417 O O . TRP B 1 59 ? 8.754 9.367 19.512 1.00 23.35 59 TRP B O 1
ATOM 1428 N N . SER B 1 60 ? 10.063 11.097 20.101 1.00 23.85 60 SER B N 1
ATOM 1429 C CA . SER B 1 60 ? 10.655 11.230 18.779 1.00 26.37 60 SER B CA 1
ATOM 1430 C C . SER B 1 60 ? 11.897 10.354 18.682 1.00 27.32 60 SER B C 1
ATOM 1431 O O . SER B 1 60 ? 12.870 10.567 19.402 1.00 27.85 60 SER B O 1
ATOM 1434 N N . THR B 1 61 ? 11.858 9.365 17.794 1.00 30.22 61 THR B N 1
ATOM 1435 C CA . THR B 1 61 ? 12.990 8.461 17.614 1.00 33.32 61 THR B CA 1
ATOM 1436 C C . THR B 1 61 ? 14.139 9.164 16.900 1.00 34.87 61 THR B C 1
ATOM 1437 O O . THR B 1 61 ? 15.308 8.860 17.139 1.00 35.86 61 THR B O 1
ATOM 1441 N N . SER B 1 62 ? 13.801 10.102 16.022 1.00 36.16 62 SER B N 1
ATOM 1442 C CA . SER B 1 62 ? 14.810 10.846 15.277 1.00 37.60 62 SER B CA 1
ATOM 1443 C C . SER B 1 62 ? 15.412 11.939 16.150 1.00 37.75 62 SER B C 1
ATOM 1444 O O . SER B 1 62 ? 16.609 12.216 16.075 1.00 37.65 62 SER B O 1
ATOM 1447 N N . ARG B 1 63 ? 14.579 12.556 16.982 1.00 36.53 63 ARG B N 1
ATOM 1448 C CA . ARG B 1 63 ? 15.046 13.622 17.856 1.00 35.86 63 ARG B CA 1
ATOM 1449 C C . ARG B 1 63 ? 15.541 13.080 19.195 1.00 35.15 63 ARG B C 1
ATOM 1450 O O . ARG B 1 63 ? 16.204 13.786 19.953 1.00 35.28 63 ARG B O 1
ATOM 1458 N N . GLY B 1 64 ? 15.218 11.822 19.478 1.00 33.58 64 GLY B N 1
ATOM 1459 C CA . GLY B 1 64 ? 15.657 11.196 20.714 1.00 31.93 64 GLY B CA 1
ATOM 1460 C C . GLY B 1 64 ? 15.173 11.841 21.998 1.00 31.99 64 GLY B C 1
ATOM 1461 O O . GLY B 1 64 ? 15.933 11.974 22.958 1.00 31.38 64 GLY B O 1
ATOM 1462 N N . LYS B 1 65 ? 13.907 12.240 22.027 1.00 29.85 65 LYS B N 1
ATOM 1463 C CA . LYS B 1 65 ? 13.337 12.861 23.215 1.00 29.70 65 LYS B CA 1
ATOM 1464 C C . LYS B 1 65 ? 11.829 12.939 23.065 1.00 27.40 65 LYS B C 1
ATOM 1465 O O . LYS B 1 65 ? 11.307 12.903 21.952 1.00 26.56 65 LYS B O 1
ATOM 1471 N N . LEU B 1 66 ? 11.122 13.040 24.182 1.00 27.29 66 LEU B N 1
ATOM 1472 C CA . LEU B 1 66 ? 9.675 13.138 24.105 1.00 25.80 66 LEU B CA 1
ATOM 1473 C C . LEU B 1 66 ? 9.333 14.587 23.794 1.00 24.31 66 LEU B C 1
ATOM 1474 O O . LEU B 1 66 ? 10.092 15.501 24.129 1.00 22.78 66 LEU B O 1
ATOM 1479 N N . TRP B 1 67 ? 8.204 14.799 23.132 1.00 20.15 67 TRP B N 1
ATOM 1480 C CA . TRP B 1 67 ? 7.791 16.147 22.799 1.00 20.34 67 TRP B CA 1
ATOM 1481 C C . TRP B 1 67 ? 6.278 16.278 22.825 1.00 18.42 67 TRP B C 1
ATOM 1482 O O . TRP B 1 67 ? 5.547 15.319 22.567 1.00 18.22 67 TRP B O 1
ATOM 1493 N N . LEU B 1 68 ? 5.821 17.474 23.166 1.00 16.14 68 LEU B N 1
ATOM 1494 C CA . LEU B 1 68 ? 4.401 17.775 23.227 1.00 15.03 68 LEU B CA 1
ATOM 1495 C C . LEU B 1 68 ? 3.952 18.088 21.809 1.00 14.37 68 LEU B C 1
ATOM 1496 O O . LEU B 1 68 ? 4.533 18.952 21.154 1.00 15.50 68 LEU B O 1
ATOM 1501 N N . LYS B 1 69 ? 2.939 17.380 21.316 1.00 15.49 69 LYS B N 1
ATOM 1502 C CA . LYS B 1 69 ? 2.460 17.655 19.969 1.00 16.51 69 LYS B CA 1
ATOM 1503 C C . LYS B 1 69 ? 1.935 19.085 19.947 1.00 16.22 69 LYS B C 1
ATOM 1504 O O . LYS B 1 69 ? 1.056 19.445 20.734 1.00 15.96 69 LYS B O 1
ATOM 1510 N N . GLY B 1 70 ? 2.488 19.899 19.054 1.00 16.99 70 GLY B N 1
ATOM 1511 C CA . GLY B 1 70 ? 2.074 21.289 18.954 1.00 17.03 70 GLY B CA 1
ATOM 1512 C C . GLY B 1 70 ? 2.993 22.211 19.738 1.00 17.34 70 GLY B C 1
ATOM 1513 O O . GLY B 1 70 ? 2.707 23.400 19.887 1.00 18.43 70 GLY B O 1
ATOM 1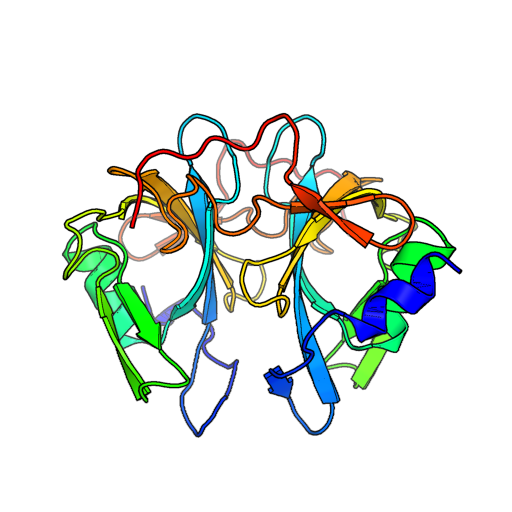514 N N . GLU B 1 71 ? 4.096 21.655 20.236 1.00 19.46 71 GLU B N 1
ATOM 1515 C CA . GLU B 1 71 ? 5.078 22.402 21.022 1.00 21.74 71 GLU B CA 1
ATOM 1516 C C . GLU B 1 71 ? 5.495 23.705 20.350 1.00 24.39 71 GLU B C 1
ATOM 1517 O O . GLU B 1 71 ? 5.724 24.714 21.022 1.00 24.33 71 GLU B O 1
ATOM 1523 N N . SER B 1 72 ? 5.596 23.678 19.025 1.00 23.88 72 SER B N 1
ATOM 1524 C CA . SER B 1 72 ? 6.004 24.857 18.265 1.00 26.68 72 SER B CA 1
ATOM 1525 C C . SER B 1 72 ? 4.880 25.500 17.454 1.00 26.42 72 SER B C 1
ATOM 1526 O O . SER B 1 72 ? 4.829 26.722 17.313 1.00 28.30 72 SER B O 1
ATOM 1529 N N . SER B 1 73 ? 3.986 24.675 16.919 1.00 25.23 73 SER B N 1
ATOM 1530 C CA . SER B 1 73 ? 2.890 25.161 16.086 1.00 23.54 73 SER B CA 1
ATOM 1531 C C . SER B 1 73 ? 1.617 25.548 16.825 1.00 23.76 73 SER B C 1
ATOM 1532 O O . SER B 1 73 ? 0.793 26.298 16.296 1.00 24.49 73 SER B O 1
ATOM 1535 N N . GLY B 1 74 ? 1.450 25.034 18.038 1.00 21.17 74 GLY B N 1
ATOM 1536 C CA . GLY B 1 74 ? 0.252 25.331 18.797 1.00 19.39 74 GLY B CA 1
ATOM 1537 C C . GLY B 1 74 ? -0.840 24.359 18.393 1.00 18.26 74 GLY B C 1
ATOM 1538 O O . GLY B 1 74 ? -1.978 24.452 18.849 1.00 19.43 74 GLY B O 1
ATOM 1539 N N . HIS B 1 75 ? -0.487 23.418 17.524 1.00 17.53 75 HIS B N 1
ATOM 1540 C CA . HIS B 1 75 ? -1.436 22.416 17.053 1.00 18.60 75 HIS B CA 1
ATOM 1541 C C . HIS B 1 75 ? -1.486 21.234 18.011 1.00 18.74 75 HIS B C 1
ATOM 1542 O O . HIS B 1 75 ? -1.153 20.100 17.657 1.00 19.36 75 HIS B O 1
ATOM 1549 N N . VAL B 1 76 ? -1.912 21.517 19.235 1.00 18.72 76 VAL B N 1
ATOM 1550 C CA . VAL B 1 76 ? -2.005 20.499 20.267 1.00 17.60 76 VAL B CA 1
ATOM 1551 C C . VAL B 1 76 ? -3.161 19.537 20.025 1.00 16.78 76 VAL B C 1
ATOM 1552 O O . VAL B 1 76 ? -4.083 19.828 19.258 1.00 17.18 76 VAL B O 1
ATOM 1556 N N . GLN B 1 77 ? -3.095 18.386 20.682 1.00 14.70 77 GLN B N 1
ATOM 1557 C CA . GLN B 1 77 ? -4.134 17.375 20.570 1.00 14.72 77 GLN B CA 1
ATOM 1558 C C . GLN B 1 77 ? -4.694 17.121 21.960 1.00 15.41 77 GLN B C 1
ATOM 1559 O O . GLN B 1 77 ? -4.011 16.571 22.820 1.00 14.87 77 GLN B O 1
ATOM 1565 N N . ARG B 1 78 ? -5.933 17.544 22.177 1.00 14.97 78 ARG B N 1
ATOM 1566 C CA . ARG B 1 78 ? -6.599 17.352 23.455 1.00 16.93 78 ARG B CA 1
ATOM 1567 C C . ARG B 1 78 ? -7.183 15.944 23.466 1.00 17.34 78 ARG B C 1
ATOM 1568 O O . ARG B 1 78 ? -8.065 15.607 22.670 1.00 17.57 78 ARG B O 1
ATOM 1576 N N . VAL B 1 79 ? -6.664 15.121 24.371 1.00 15.46 79 VAL B N 1
ATOM 1577 C CA . VAL B 1 79 ? -7.073 13.727 24.498 1.00 16.37 79 VAL B CA 1
ATOM 1578 C C . VAL B 1 79 ? -8.395 13.554 25.226 1.00 16.09 79 VAL B C 1
ATOM 1579 O O . VAL B 1 79 ? -8.545 13.977 26.372 1.00 20.09 79 VAL B O 1
ATOM 1583 N N . LYS B 1 80 ? -9.346 12.915 24.550 1.00 16.83 80 LYS B N 1
ATOM 1584 C CA . LYS B 1 80 ? -10.671 12.680 25.108 1.00 16.83 80 LYS B CA 1
ATOM 1585 C C . LYS B 1 80 ? -10.850 11.254 25.613 1.00 17.95 80 LYS B C 1
ATOM 1586 O O . LYS B 1 80 ? -11.662 11.003 26.500 1.00 19.80 80 LYS B O 1
ATOM 1592 N N . ASP B 1 81 ? -10.091 10.321 25.048 1.00 16.44 81 ASP B N 1
ATOM 1593 C CA . ASP B 1 81 ? -10.193 8.919 25.437 1.00 16.88 81 ASP B CA 1
ATOM 1594 C C . ASP B 1 81 ? -8.899 8.222 25.031 1.00 14.22 81 ASP B C 1
ATOM 1595 O O . ASP B 1 81 ? -8.274 8.610 24.052 1.00 15.40 81 ASP B O 1
ATOM 1600 N N . VAL B 1 82 ? -8.501 7.204 25.786 1.00 15.10 82 VAL B N 1
ATOM 1601 C CA . VAL B 1 82 ? -7.298 6.440 25.465 1.00 14.54 82 VAL B CA 1
ATOM 1602 C C . VAL B 1 82 ? -7.672 4.964 25.431 1.00 14.51 82 VAL B C 1
ATOM 1603 O O . VAL B 1 82 ? -7.956 4.367 26.472 1.00 14.60 82 VAL B O 1
ATOM 1607 N N . LEU B 1 83 ? -7.692 4.388 24.232 1.00 12.57 83 LEU B N 1
ATOM 1608 C CA . LEU B 1 83 ? -8.028 2.979 24.058 1.00 12.97 83 LEU B CA 1
ATOM 1609 C C . LEU B 1 83 ? -6.742 2.165 24.125 1.00 11.63 83 LEU B C 1
ATOM 1610 O O . LEU B 1 83 ? -5.696 2.613 23.654 1.00 12.43 83 LEU B O 1
ATOM 1615 N N . VAL B 1 84 ? -6.822 0.970 24.699 1.00 11.94 84 VAL B N 1
ATOM 1616 C CA . VAL B 1 84 ? -5.638 0.129 24.843 1.00 12.53 84 VAL B CA 1
ATOM 1617 C C . VAL B 1 84 ? -5.743 -1.207 24.106 1.00 12.23 84 VAL B C 1
ATOM 1618 O O . VAL B 1 84 ? -6.805 -1.837 24.082 1.00 13.30 84 VAL B O 1
ATOM 1622 N N . ASP B 1 85 ? -4.624 -1.620 23.513 1.00 13.05 85 ASP B N 1
ATOM 1623 C CA . ASP B 1 85 ? -4.511 -2.869 22.756 1.00 13.58 85 ASP B CA 1
ATOM 1624 C C . ASP B 1 85 ? -4.730 -4.060 23.697 1.00 13.37 85 ASP B C 1
ATOM 1625 O O . ASP B 1 85 ? -4.559 -3.937 24.907 1.00 13.39 85 ASP B O 1
ATOM 1630 N N . CYS B 1 86 ? -5.094 -5.209 23.134 1.00 12.60 86 CYS B N 1
ATOM 1631 C CA . CYS B 1 86 ? -5.339 -6.410 23.925 1.00 13.95 86 CYS B CA 1
ATOM 1632 C C . CYS B 1 86 ? -4.118 -6.835 24.736 1.00 13.86 86 CYS B C 1
ATOM 1633 O O . CYS B 1 86 ? -4.261 -7.408 25.819 1.00 16.01 86 CYS B O 1
ATOM 1636 N N . ASP B 1 87 ? -2.927 -6.552 24.212 1.00 12.98 87 ASP B N 1
ATOM 1637 C CA . ASP B 1 87 ? -1.675 -6.898 24.884 1.00 12.95 87 ASP B CA 1
ATOM 1638 C C . ASP B 1 87 ? -1.048 -5.686 25.577 1.00 13.72 87 ASP B C 1
ATOM 1639 O O . ASP B 1 87 ? 0.067 -5.754 26.099 1.00 14.10 87 ASP B O 1
ATOM 1644 N N . GLY B 1 88 ? -1.772 -4.571 25.567 1.00 12.38 88 GLY B N 1
ATOM 1645 C CA . GLY B 1 88 ? -1.299 -3.366 26.227 1.00 11.79 88 GLY B CA 1
ATOM 1646 C C . GLY B 1 88 ? -0.034 -2.697 25.719 1.00 10.89 88 GLY B C 1
ATOM 1647 O O . GLY B 1 88 ? 0.594 -1.947 26.469 1.00 13.21 88 GLY B O 1
ATOM 1648 N N . ASP B 1 89 ? 0.344 -2.933 24.465 1.00 12.13 89 ASP B N 1
ATOM 1649 C CA . ASP B 1 89 ? 1.554 -2.312 23.931 1.00 13.27 89 ASP B CA 1
ATOM 1650 C C . ASP B 1 89 ? 1.289 -1.295 22.820 1.00 13.40 89 ASP B C 1
ATOM 1651 O O . ASP B 1 89 ? 2.184 -0.940 22.055 1.00 12.64 89 ASP B O 1
ATOM 1656 N N . ALA B 1 90 ? 0.050 -0.829 22.741 1.00 12.70 90 ALA B N 1
ATOM 1657 C CA . ALA B 1 90 ? -0.332 0.175 21.756 1.00 11.33 90 ALA B CA 1
ATOM 1658 C C . ALA B 1 90 ? -1.609 0.829 22.251 1.00 11.74 90 ALA B C 1
ATOM 1659 O O . ALA B 1 90 ? -2.379 0.217 22.988 1.00 12.15 90 ALA B O 1
ATOM 1661 N N . VAL B 1 91 ? -1.826 2.074 21.844 1.00 11.52 91 VAL B N 1
ATOM 1662 C CA . VAL B 1 91 ? -3.016 2.810 22.247 1.00 11.54 91 VAL B CA 1
ATOM 1663 C C . VAL B 1 91 ? -3.561 3.641 21.096 1.00 11.08 91 VAL B C 1
ATOM 1664 O O . VAL B 1 91 ? -2.850 3.948 20.140 1.00 11.50 91 VAL B O 1
ATOM 1668 N N . VAL B 1 92 ? -4.839 3.980 21.195 1.00 12.02 92 VAL B N 1
ATOM 1669 C CA . VAL B 1 92 ? -5.490 4.841 20.220 1.00 10.85 92 VAL B CA 1
ATOM 1670 C C . VAL B 1 92 ? -5.928 6.035 21.051 1.00 12.41 92 VAL B C 1
ATOM 1671 O O . VAL B 1 92 ? -6.595 5.870 22.069 1.00 13.28 92 VAL B O 1
ATOM 1675 N N . LEU B 1 93 ? -5.529 7.228 20.630 1.00 13.94 93 LEU B N 1
ATOM 1676 C CA . LEU B 1 93 ? -5.896 8.439 21.343 1.00 13.24 93 LEU B CA 1
ATOM 1677 C C . LEU B 1 93 ? -7.000 9.133 20.562 1.00 13.68 93 LEU B C 1
ATOM 1678 O O . LEU B 1 93 ? -6.783 9.535 19.418 1.00 15.75 93 LEU B O 1
ATOM 1683 N N . LYS B 1 94 ? -8.182 9.241 21.164 1.00 14.54 94 LYS B N 1
ATOM 1684 C CA . LYS B 1 94 ? -9.295 9.941 20.531 1.00 14.79 94 LYS B CA 1
ATOM 1685 C C . LYS B 1 94 ? -8.983 11.388 20.882 1.00 13.36 94 LYS B C 1
ATOM 1686 O O . LYS B 1 94 ? -8.916 11.743 22.058 1.00 13.66 94 LYS B O 1
ATOM 1692 N N . VAL B 1 95 ? -8.782 12.229 19.878 1.00 13.44 95 VAL B N 1
ATOM 1693 C CA . VAL B 1 95 ? -8.416 13.602 20.174 1.00 15.66 95 VAL B CA 1
ATOM 1694 C C . VAL B 1 95 ? -9.189 14.682 19.445 1.00 17.35 95 VAL B C 1
ATOM 1695 O O . VAL B 1 95 ? -9.905 14.429 18.473 1.00 17.17 95 VAL B O 1
ATOM 1699 N N . GLU B 1 96 ? -9.027 15.893 19.960 1.00 18.20 96 GLU B N 1
ATOM 1700 C CA . GLU B 1 96 ? -9.600 17.095 19.387 1.00 20.04 96 GLU B CA 1
ATOM 1701 C C . GLU B 1 96 ? -8.323 17.733 18.852 1.00 20.78 96 GLU B C 1
ATOM 1702 O O . GLU B 1 96 ? -7.446 18.125 19.626 1.00 21.15 96 GLU B O 1
ATOM 1708 N N . GLN B 1 97 ? -8.207 17.810 17.533 1.00 20.22 97 GLN B N 1
ATOM 1709 C CA . GLN B 1 97 ? -7.010 18.355 16.906 1.00 19.50 97 GLN B CA 1
ATOM 1710 C C . GLN B 1 97 ? -7.056 19.842 16.590 1.00 20.86 97 GLN B C 1
ATOM 1711 O O . GLN B 1 97 ? -7.920 20.304 15.845 1.00 21.83 97 GLN B O 1
ATOM 1717 N N . GLU B 1 98 ? -6.120 20.5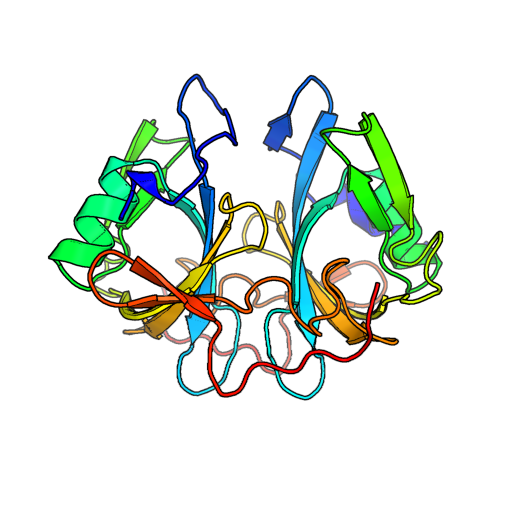91 17.162 1.00 20.08 98 GLU B N 1
ATOM 1718 C CA . GLU B 1 98 ? -6.031 22.017 16.885 1.00 21.88 98 GLU B CA 1
ATOM 1719 C C . GLU B 1 98 ? -5.195 22.150 15.620 1.00 21.15 98 GLU B C 1
ATOM 1720 O O . GLU B 1 98 ? -4.123 21.556 15.522 1.00 21.46 98 GLU B O 1
ATOM 1726 N N . GLY B 1 99 ? -5.689 22.912 14.650 1.00 20.27 99 GLY B N 1
ATOM 1727 C CA . GLY B 1 99 ? -4.957 23.076 13.407 1.00 20.71 99 GLY B CA 1
ATOM 1728 C C . GLY B 1 99 ? -4.855 21.756 12.662 1.00 20.59 99 GLY B C 1
ATOM 1729 O O . GLY B 1 99 ? -5.859 21.075 12.459 1.00 22.46 99 GLY B O 1
ATOM 1730 N N . GLY B 1 100 ? -3.641 21.395 12.256 1.00 20.21 100 GLY B N 1
ATOM 1731 C CA . GLY B 1 100 ? -3.432 20.145 11.547 1.00 19.78 100 GLY B CA 1
ATOM 1732 C C . GLY B 1 100 ? -2.410 19.283 12.262 1.00 21.56 100 GLY B C 1
ATOM 1733 O O . GLY B 1 100 ? -1.524 19.796 12.945 1.00 21.58 100 GLY B O 1
ATOM 1734 N N . ALA B 1 101 ? -2.529 17.969 12.106 1.00 20.40 101 ALA B N 1
ATOM 1735 C CA . ALA B 1 101 ? -1.614 17.040 12.751 1.00 20.46 101 ALA B CA 1
ATOM 1736 C C . ALA B 1 101 ? -0.285 16.930 12.010 1.00 21.10 101 ALA B C 1
ATOM 1737 O O . ALA B 1 101 ? 0.730 16.550 12.595 1.00 21.57 101 ALA B O 1
ATOM 1739 N N . CYS B 1 102 ? -0.292 17.271 10.725 1.00 20.15 102 CYS B N 1
ATOM 1740 C CA . CYS B 1 102 ? 0.913 17.166 9.912 1.00 20.32 102 CYS B CA 1
ATOM 1741 C C . CYS B 1 102 ? 1.576 18.511 9.634 1.00 21.87 102 CYS B C 1
ATOM 1742 O O . CYS B 1 102 ? 0.905 19.512 9.401 1.00 22.17 102 CYS B O 1
ATOM 1745 N N . HIS B 1 103 ? 2.904 18.522 9.655 1.00 22.79 103 HIS B N 1
ATOM 1746 C CA . HIS B 1 103 ? 3.663 19.744 9.416 1.00 24.10 103 HIS B CA 1
ATOM 1747 C C . HIS B 1 103 ? 3.535 20.250 7.982 1.00 24.00 103 HIS B C 1
ATOM 1748 O O . HIS B 1 103 ? 3.900 21.391 7.693 1.00 23.13 103 HIS B O 1
ATOM 1755 N N . THR B 1 104 ? 3.020 19.409 7.087 1.00 24.36 104 THR B N 1
ATOM 1756 C CA . THR B 1 104 ? 2.851 19.804 5.688 1.00 25.30 104 THR B CA 1
ATOM 1757 C C . THR B 1 104 ? 1.669 20.749 5.558 1.00 24.89 104 THR B C 1
ATOM 1758 O O . THR B 1 104 ? 1.536 21.461 4.565 1.00 27.47 104 THR B O 1
ATOM 1762 N N . GLY B 1 105 ? 0.810 20.744 6.571 1.00 24.60 105 GLY B N 1
ATOM 1763 C CA . GLY B 1 105 ? -0.359 21.599 6.555 1.00 23.47 105 GLY B CA 1
ATOM 1764 C C . GLY B 1 105 ? -1.650 20.804 6.534 1.00 22.63 105 GLY B C 1
ATOM 1765 O O . GLY B 1 105 ? -2.715 21.332 6.850 1.00 22.35 105 GLY B O 1
ATOM 1766 N N . TYR B 1 106 ? -1.567 19.531 6.163 1.00 22.04 106 TYR B N 1
ATOM 1767 C CA . TYR B 1 106 ? -2.761 18.701 6.119 1.00 21.81 106 TYR B CA 1
ATOM 1768 C C . TYR B 1 106 ? -3.226 18.332 7.519 1.00 21.81 106 TYR B C 1
ATOM 1769 O O . TYR B 1 106 ? -2.423 18.240 8.451 1.00 21.26 106 TYR B O 1
ATOM 1778 N N . ARG B 1 107 ? -4.531 18.135 7.663 1.00 20.81 107 ARG B N 1
ATOM 1779 C CA . ARG B 1 107 ? -5.107 17.785 8.953 1.00 21.76 107 ARG B CA 1
ATOM 1780 C C . ARG B 1 107 ? -4.582 16.435 9.419 1.00 19.18 107 ARG B C 1
ATOM 1781 O O . ARG B 1 107 ? -4.356 16.219 10.612 1.00 19.07 107 ARG B O 1
ATOM 1789 N N . SER B 1 108 ? -4.392 15.531 8.466 1.00 19.44 108 SER B N 1
ATOM 1790 C CA . SER B 1 108 ? -3.890 14.195 8.758 1.00 17.72 108 SER B CA 1
ATOM 1791 C C . SER B 1 108 ? -2.592 13.916 8.008 1.00 17.59 108 SER B C 1
ATOM 1792 O O . SER B 1 108 ? -2.390 14.400 6.894 1.00 18.41 108 SER B O 1
ATOM 1795 N N . CYS B 1 109 ? -1.709 13.139 8.626 1.00 15.30 109 CYS B N 1
ATOM 1796 C CA . CYS B 1 109 ? -0.448 12.777 7.992 1.00 17.80 109 CYS B CA 1
ATOM 1797 C C . CYS B 1 109 ? -0.739 11.882 6.801 1.00 16.80 109 CYS B C 1
ATOM 1798 O O . CYS B 1 109 ? 0.041 11.822 5.853 1.00 19.25 109 CYS B O 1
ATOM 1801 N N . PHE B 1 110 ? -1.864 11.179 6.869 1.00 18.12 110 PHE B N 1
ATOM 1802 C CA . PHE B 1 110 ? -2.262 10.260 5.812 1.00 18.09 110 PHE B CA 1
ATOM 1803 C C . PHE B 1 110 ? -3.079 10.966 4.737 1.00 19.33 110 PHE B C 1
ATOM 1804 O O . PHE B 1 110 ? -4.251 10.656 4.522 1.00 19.37 110 PHE B O 1
ATOM 1812 N N . TYR B 1 111 ? -2.441 11.911 4.056 1.00 19.98 111 TYR B N 1
ATOM 1813 C CA . TYR B 1 111 ? -3.103 12.676 3.005 1.00 22.17 111 TYR B CA 1
ATOM 1814 C C . TYR B 1 111 ? -2.848 12.107 1.614 1.00 23.49 111 TYR B C 1
ATOM 1815 O O . TYR B 1 111 ? -3.253 12.697 0.611 1.00 24.39 111 TYR B O 1
ATOM 1824 N N . ARG B 1 112 ? -2.177 10.960 1.560 1.00 24.16 112 ARG B N 1
ATOM 1825 C CA . ARG B 1 112 ? -1.882 10.287 0.298 1.00 25.02 112 ARG B CA 1
ATOM 1826 C C . ARG B 1 112 ? -2.396 8.854 0.358 1.00 27.19 112 ARG B C 1
ATOM 1827 O O . ARG B 1 112 ? -2.557 8.287 1.438 1.00 27.88 112 ARG B O 1
ATOM 1835 N N . SER B 1 113 ? -2.654 8.270 -0.806 1.00 29.08 113 SER B N 1
ATOM 1836 C CA . SER B 1 113 ? -3.135 6.898 -0.876 1.00 30.39 113 SER B CA 1
ATOM 1837 C C . SER B 1 113 ? -2.518 6.201 -2.079 1.00 31.98 113 SER B C 1
ATOM 1838 O O . SER B 1 113 ? -2.127 6.850 -3.050 1.00 31.11 113 SER B O 1
ATOM 1841 N N . ILE B 1 114 ? -2.427 4.878 -2.007 1.00 33.05 114 ILE B N 1
ATOM 1842 C CA . ILE B 1 114 ? -1.856 4.095 -3.093 1.00 34.39 114 ILE B CA 1
ATOM 1843 C C . ILE B 1 114 ? -2.814 4.043 -4.277 1.00 35.74 114 ILE B C 1
ATOM 1844 O O . ILE B 1 114 ? -3.937 3.560 -4.154 1.00 35.21 114 ILE B O 1
ATOM 1849 N N . ASP B 1 115 ? -2.367 4.557 -5.418 1.00 37.80 115 ASP B N 1
ATOM 1850 C CA . ASP B 1 115 ? -3.176 4.550 -6.632 1.00 40.47 115 ASP B CA 1
ATOM 1851 C C . ASP B 1 115 ? -2.387 3.846 -7.726 1.00 41.30 115 ASP B C 1
ATOM 1852 O O . ASP B 1 115 ? -1.545 4.454 -8.387 1.00 40.32 115 ASP B O 1
ATOM 1857 N N . GLY B 1 116 ? -2.663 2.560 -7.910 1.00 42.57 116 GLY B N 1
ATOM 1858 C CA . GLY B 1 116 ? -1.958 1.795 -8.919 1.00 44.25 116 GLY B CA 1
ATOM 1859 C C . GLY B 1 116 ? -0.528 1.538 -8.493 1.00 45.07 116 GLY B C 1
ATOM 1860 O O . GLY B 1 116 ? -0.268 0.691 -7.640 1.00 46.18 116 GLY B O 1
ATOM 1861 N N . ASP B 1 117 ? 0.404 2.276 -9.084 1.00 46.15 117 ASP B N 1
ATOM 1862 C CA . ASP B 1 117 ? 1.816 2.127 -8.763 1.00 46.88 117 ASP B CA 1
ATOM 1863 C C . ASP B 1 117 ? 2.379 3.452 -8.260 1.00 46.53 117 ASP B C 1
ATOM 1864 O O . ASP B 1 117 ? 3.594 3.632 -8.182 1.00 46.86 117 ASP B O 1
ATOM 1869 N N . GLU B 1 118 ? 1.488 4.378 -7.915 1.00 45.75 118 GLU B N 1
ATOM 1870 C CA . GLU B 1 118 ? 1.902 5.691 -7.433 1.00 43.74 118 GLU B CA 1
ATOM 1871 C C . GLU B 1 118 ? 1.176 6.104 -6.156 1.00 42.06 118 GLU B C 1
ATOM 1872 O O . GLU B 1 118 ? 0.177 5.499 -5.768 1.00 41.54 118 GLU B O 1
ATOM 1878 N N . LEU B 1 119 ? 1.694 7.144 -5.510 1.00 40.30 119 LEU B N 1
ATOM 1879 C CA . LEU B 1 119 ? 1.100 7.679 -4.291 1.00 38.80 119 LEU B CA 1
ATOM 1880 C C . LEU B 1 119 ? 0.602 9.082 -4.614 1.00 37.90 119 LEU B C 1
ATOM 1881 O O . LEU B 1 119 ? 1.398 9.980 -4.888 1.00 38.53 119 LEU B O 1
ATOM 1886 N N . LYS B 1 120 ? -0.712 9.270 -4.587 1.00 35.73 120 LYS B N 1
ATOM 1887 C CA . LYS B 1 120 ? -1.289 10.572 -4.899 1.00 35.01 120 LYS B CA 1
ATOM 1888 C C . LYS B 1 120 ? -2.028 11.186 -3.716 1.00 33.24 120 LYS B C 1
ATOM 1889 O O . LYS B 1 120 ? -2.549 10.474 -2.858 1.00 31.74 120 LYS B O 1
ATOM 1895 N N . VAL B 1 121 ? -2.064 12.514 -3.676 1.00 31.28 121 VAL B N 1
ATOM 1896 C CA . VAL B 1 121 ? -2.757 13.222 -2.610 1.00 28.61 121 VAL B CA 1
ATOM 1897 C C . VAL B 1 121 ? -4.249 12.974 -2.781 1.00 29.22 121 VAL B C 1
ATOM 1898 O O . VAL B 1 121 ? -4.787 13.145 -3.876 1.00 27.98 121 VAL B O 1
ATOM 1902 N N . ARG B 1 122 ? -4.917 12.559 -1.709 1.00 27.60 122 ARG B N 1
ATOM 1903 C CA . ARG B 1 122 ? -6.350 12.299 -1.779 1.00 29.02 122 ARG B CA 1
ATOM 1904 C C . ARG B 1 122 ? -7.080 13.602 -2.096 1.00 28.83 122 ARG B C 1
ATOM 1905 O O . ARG B 1 122 ? -6.698 14.665 -1.608 1.00 28.23 122 ARG B O 1
ATOM 1913 N N . GLU B 1 123 ? -8.128 13.520 -2.910 1.00 29.80 123 GLU B N 1
ATOM 1914 C CA . GLU B 1 123 ? -8.877 14.715 -3.285 1.00 32.05 123 GLU B CA 1
ATOM 1915 C C . GLU B 1 123 ? -9.785 15.240 -2.182 1.00 33.14 123 GLU B C 1
ATOM 1916 O O . GLU B 1 123 ? -10.308 16.351 -2.282 1.00 35.19 123 GLU B O 1
ATOM 1922 N N . ASP B 1 124 ? -9.979 14.445 -1.135 1.00 33.73 124 ASP B N 1
ATOM 1923 C CA . ASP B 1 124 ? -10.820 14.863 -0.021 1.00 34.55 124 ASP B CA 1
ATOM 1924 C C . ASP B 1 124 ? -9.969 15.257 1.184 1.00 34.35 124 ASP B C 1
ATOM 1925 O O . ASP B 1 124 ? -10.493 15.514 2.269 1.00 33.76 124 ASP B O 1
ATOM 1930 N N . ALA B 1 125 ? -8.654 15.302 0.985 1.00 32.86 125 ALA B N 1
ATOM 1931 C CA . ALA B 1 125 ? -7.731 15.683 2.048 1.00 33.00 125 ALA B CA 1
ATOM 1932 C C . ALA B 1 125 ? -7.869 17.186 2.263 1.00 33.33 125 ALA B C 1
ATOM 1933 O O . ALA B 1 125 ? -8.213 17.916 1.336 1.00 32.98 125 ALA B O 1
ATOM 1935 N N . VAL B 1 126 ? -7.598 17.652 3.477 1.00 32.09 126 VAL B N 1
ATOM 1936 C CA . VAL B 1 126 ? -7.730 19.074 3.770 1.00 31.75 126 VAL B CA 1
ATOM 1937 C C . VAL B 1 126 ? -6.452 19.713 4.298 1.00 31.81 126 VAL B C 1
ATOM 1938 O O . VAL B 1 126 ? -5.953 19.338 5.358 1.00 31.14 126 VAL B O 1
ATOM 1942 N N . LYS B 1 127 ? -5.925 20.681 3.554 1.00 32.08 127 LYS B N 1
ATOM 1943 C CA . LYS B 1 127 ? -4.721 21.382 3.980 1.00 34.14 127 LYS B CA 1
ATOM 1944 C C . LYS B 1 127 ? -5.182 22.526 4.878 1.00 34.88 127 LYS B C 1
ATOM 1945 O O . LYS B 1 127 ? -5.522 23.611 4.400 1.00 34.77 127 LYS B O 1
ATOM 1951 N N . VAL B 1 128 ? -5.198 22.263 6.181 1.00 34.97 128 VAL B N 1
ATOM 1952 C CA . VAL B 1 128 ? -5.644 23.231 7.177 1.00 36.30 128 VAL B CA 1
ATOM 1953 C C . VAL B 1 128 ? -4.813 24.504 7.284 1.00 36.14 128 VAL B C 1
ATOM 1954 O O . VAL B 1 128 ? -5.347 25.565 7.606 1.00 36.79 128 VAL B O 1
ATOM 1958 N N . PHE B 1 129 ? -3.515 24.408 7.023 1.00 36.27 129 PHE B N 1
ATOM 1959 C CA . PHE B 1 129 ? -2.653 25.580 7.110 1.00 36.86 129 PHE B CA 1
ATOM 1960 C C . PHE B 1 129 ? -1.474 25.464 6.155 1.00 38.34 129 PHE B C 1
ATOM 1961 O O . PHE B 1 129 ? -1.171 24.380 5.660 1.00 38.52 129 PHE B O 1
ATOM 1969 N N . ASP B 1 130 ? -0.814 26.586 5.891 1.00 39.93 130 ASP B N 1
ATOM 1970 C CA . ASP B 1 130 ? 0.335 26.585 4.996 1.00 41.99 130 ASP B CA 1
ATOM 1971 C C . ASP B 1 130 ? 1.610 26.826 5.795 1.00 42.10 130 ASP B C 1
ATOM 1972 O O . ASP B 1 130 ? 1.771 27.871 6.425 1.00 42.81 130 ASP B O 1
ATOM 1977 N N . PRO B 1 131 ? 2.537 25.856 5.776 1.00 42.36 131 PRO B N 1
ATOM 1978 C CA . PRO B 1 131 ? 3.802 25.972 6.507 1.00 43.17 131 PRO B CA 1
ATOM 1979 C C . PRO B 1 131 ? 4.658 27.145 6.036 1.00 43.94 131 PRO B C 1
ATOM 1980 O O . PRO B 1 131 ? 4.232 27.843 5.090 1.00 44.55 131 PRO B O 1
#

InterPro domains:
  IPR002496 Phosphoribosyl-AMP cyclohydrolase domain [PF01502] (38-111)
  IPR026660 Phosphoribosyl-AMP cyclohydrolase [MF_01021] (12-115)
  IPR038019 Phosphoribosyl-AMP cyclohydrolase domain superfamily [G3DSA:3.10.20.810] (1-102)
  IPR038019 Phosphoribosyl-AMP cyclohydrolase domain superfamily [SSF141734] (13-122)

Nearest PDB structures (foldseek):
  1zps-assembly1_A  TM=1.008E+00  e=1.325E-26  Methanothermobacter thermautotrophicus
  6j2l-assembly1_A  TM=9.348E-01  e=2.563E-11  Shigella flexneri
  7bgn-assembly3_F  TM=9.226E-01  e=3.061E-11  Medicago truncatula
  7bgn-assembly1_A  TM=9.237E-01  e=3.061E-11  Medicago truncatula
  7bgn-assembly3_E  TM=9.201E-01  e=3.657E-11  Medicago truncatula

Radius of gyration: 17.01 Å; Cα contacts (8 Å, |Δi|>4): 642; chains: 2; bounding box: 37×46×49 Å

Secondary structure (DSSP, 8-state):
-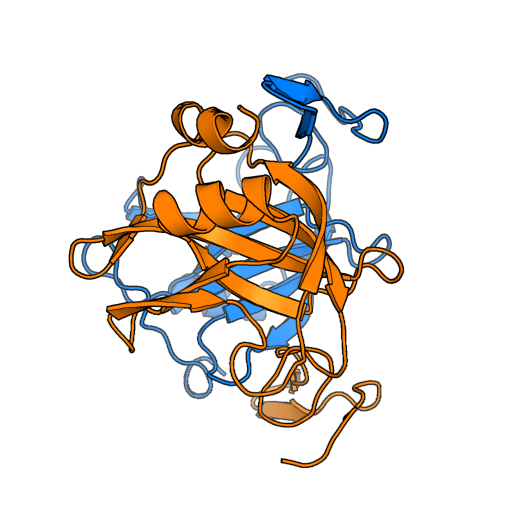GGGS-----SSS---EEEEEEETTT--EEEEEEE-HHHHHHHHHHSB-EEEETTTTEEEETTTTTS--EEEEEEEE-TTSSEEEEEEEESS-SSTTSBSSS--EEEETTEEEE-TT--B----/-GGGGGGGS---EEETTEEEEEEEEEETTT--EEEEEEE-HHHHHHHHHHSB-EEEETTTTEEEETTTTT---EEEEEEEE-TTSSEEEEEEEESS-SSTTSBSSS--EEEETTEEEE-TT--B----

Sequence (252 aa):
VNILLNFRHNINGEDLIIAVAQDHETGEVLMVAYMNREALRRTLETGTAHYWSTSRGKLWLKGESSGHVQRVKDVLVDCDGDAVVLKVEQEGGACHTGYRSCFYRSIDGDELKVREDAVKVFDPSKGDVNILLNFRHNINGEDLIIAVAQDHETGEVLMVAYMNREALRRTLETGTAHYWSTSRGKLWLKGESSGHVQRVKDVLVDCDGDAVVLKVEQEGGACHTGYRSCFYRSIDGDELKVREDAVKVFDP

Organism: Methanothermobacter thermautotrophicus (strain ATCC 29096 / DSM 1053 / JCM 10044 / NBRC 100330 / Delta H) (NCBI:txid187420)

B-factor: mean 26.32, std 9.8, range [6.38, 56.09]